Protein AF-X6N1N5-F1 (afdb_monomer_lite)

InterPro domains:
  IPR001245 Serine-threonine/tyrosine-protein kinase, catalytic domain [PF07714] (75-178)
  IPR011009 Protein kinase-like domain superfamily [SSF56112] (73-182)
  IPR053215 TKL Ser/Thr protein kinase [PTHR45756] (74-182)

Organism: Reticulomyxa filosa (NCBI:txid46433)

Sequence (188 aa):
QQQQQQQQQQQQQQQQSQQRQLQQPQQSQQHTINPKVELMALAPTPGGSGASAMSGLSTPHHNNPVTHNAFEFHIAPTKLAQACYNQSIDVYSFGVIMWEVGNMQEAYQDMTVEEIAQLILSGSRLRSASQETRNENANHGFYQVSDHMFTQYNAIMNDCWTQTPSQRPNFVTIAERLQKLLEQIHNA

Structure (mmCIF, N/CA/C/O backbone):
data_AF-X6N1N5-F1
#
_entry.id   AF-X6N1N5-F1
#
loop_
_atom_site.group_PDB
_atom_site.id
_atom_site.type_symbol
_atom_site.label_atom_id
_atom_site.label_alt_id
_atom_site.label_comp_id
_atom_site.label_asym_id
_atom_site.label_entity_id
_atom_site.label_seq_id
_atom_site.pdbx_PDB_ins_code
_atom_site.Cartn_x
_atom_site.Cartn_y
_atom_site.Cartn_z
_atom_site.occupancy
_atom_site.B_iso_or_equiv
_atom_site.auth_seq_id
_atom_site.auth_comp_id
_atom_site.auth_asym_id
_atom_site.auth_atom_id
_atom_site.pdbx_PDB_model_num
ATOM 1 N N . GLN A 1 1 ? 4.941 -70.839 -3.434 1.00 68.19 1 GLN A N 1
ATOM 2 C CA . GLN A 1 1 ? 5.697 -69.752 -2.768 1.00 68.19 1 GLN A CA 1
ATOM 3 C C . GLN A 1 1 ? 5.462 -68.398 -3.435 1.00 68.19 1 GLN A C 1
ATOM 5 O O . GLN A 1 1 ? 4.951 -67.508 -2.773 1.00 68.19 1 GLN A O 1
ATOM 10 N N . GLN A 1 2 ? 5.721 -68.252 -4.739 1.00 71.81 2 GLN A N 1
ATOM 11 C CA . GLN A 1 2 ? 5.563 -66.976 -5.461 1.00 71.81 2 GLN A CA 1
ATOM 12 C C . GLN A 1 2 ? 4.129 -66.405 -5.414 1.00 71.81 2 GLN A C 1
ATOM 14 O O . GLN A 1 2 ? 3.935 -65.226 -5.145 1.00 71.81 2 GLN A O 1
ATOM 19 N N . GLN A 1 3 ? 3.115 -67.265 -5.556 1.00 71.19 3 GLN A N 1
ATOM 20 C CA . GLN A 1 3 ? 1.697 -66.877 -5.492 1.00 71.19 3 GLN A CA 1
ATOM 21 C C . GLN A 1 3 ? 1.267 -66.378 -4.097 1.00 71.19 3 GLN A C 1
ATOM 23 O O . GLN A 1 3 ? 0.451 -65.470 -3.971 1.00 71.19 3 GLN A O 1
ATOM 28 N N . GLN A 1 4 ? 1.871 -66.933 -3.043 1.00 73.94 4 GLN A N 1
ATOM 29 C CA . GLN A 1 4 ? 1.608 -66.557 -1.651 1.00 73.94 4 GLN A CA 1
ATOM 30 C C . GLN A 1 4 ? 2.238 -65.195 -1.319 1.00 73.94 4 GLN A C 1
ATOM 32 O O . GLN A 1 4 ? 1.647 -64.380 -0.616 1.00 73.94 4 GLN A O 1
ATOM 37 N N . GLN A 1 5 ? 3.409 -64.922 -1.900 1.00 75.44 5 GLN A N 1
ATOM 38 C CA . GLN A 1 5 ? 4.096 -63.637 -1.792 1.00 75.44 5 GLN A CA 1
ATOM 39 C C . GLN A 1 5 ? 3.337 -62.527 -2.539 1.00 75.44 5 GLN A C 1
ATOM 41 O O . GLN A 1 5 ? 3.217 -61.408 -2.042 1.00 75.44 5 GLN A O 1
ATOM 46 N N . GLN A 1 6 ? 2.744 -62.859 -3.691 1.00 76.94 6 GLN A N 1
ATOM 47 C CA . GLN A 1 6 ? 1.888 -61.949 -4.454 1.00 76.94 6 GLN A CA 1
ATOM 48 C C . GLN A 1 6 ? 0.590 -61.609 -3.704 1.00 76.94 6 GLN A C 1
ATOM 50 O O . GLN A 1 6 ? 0.187 -60.447 -3.668 1.00 76.94 6 GLN A O 1
ATOM 55 N N . GLN A 1 7 ? -0.024 -62.596 -3.038 1.00 78.06 7 GLN A N 1
ATOM 56 C CA . GLN A 1 7 ? -1.185 -62.363 -2.173 1.00 78.06 7 GLN A CA 1
ATOM 57 C C . GLN A 1 7 ? -0.854 -61.469 -0.975 1.00 78.06 7 GLN A C 1
ATOM 59 O O . GLN A 1 7 ? -1.635 -60.573 -0.656 1.00 78.06 7 GLN A O 1
ATOM 64 N N . GLN A 1 8 ? 0.308 -61.658 -0.343 1.00 79.06 8 GLN A N 1
ATOM 65 C CA . GLN A 1 8 ? 0.742 -60.780 0.747 1.00 79.06 8 GLN A CA 1
ATOM 66 C C . GLN A 1 8 ? 0.960 -59.341 0.275 1.00 79.06 8 GLN A C 1
ATOM 68 O O . GLN A 1 8 ? 0.497 -58.418 0.942 1.00 79.06 8 GLN A O 1
ATOM 73 N N . GLN A 1 9 ? 1.589 -59.130 -0.886 1.00 78.75 9 GLN A N 1
ATOM 74 C CA . GLN A 1 9 ? 1.753 -57.783 -1.443 1.00 78.75 9 GLN A CA 1
ATOM 75 C C . GLN A 1 9 ? 0.414 -57.114 -1.766 1.00 78.75 9 GLN A C 1
ATOM 77 O O . GLN A 1 9 ? 0.241 -55.933 -1.463 1.00 78.75 9 GLN A O 1
ATOM 82 N N . GLN A 1 10 ? -0.551 -57.853 -2.323 1.00 76.88 10 GLN A N 1
ATOM 83 C CA . GLN A 1 10 ? -1.889 -57.311 -2.579 1.00 76.88 10 GLN A CA 1
ATOM 84 C C . GLN A 1 10 ? -2.622 -56.934 -1.290 1.00 76.88 10 GLN A C 1
ATOM 86 O O . GLN A 1 10 ? -3.217 -55.858 -1.230 1.00 76.88 10 GLN A O 1
ATOM 91 N N . GLN A 1 11 ? -2.542 -57.760 -0.242 1.00 78.50 11 GLN A N 1
ATOM 92 C CA . GLN A 1 11 ? -3.131 -57.415 1.056 1.00 78.50 11 GLN A CA 1
ATOM 93 C C . GLN A 1 11 ? -2.478 -56.177 1.672 1.00 78.50 11 GLN A C 1
ATOM 95 O O . GLN A 1 11 ? -3.177 -55.324 2.219 1.00 78.50 11 GLN A O 1
ATOM 100 N N . GLN A 1 12 ? -1.158 -56.038 1.549 1.00 77.69 12 GLN A N 1
ATOM 101 C CA . GLN A 1 12 ? -0.436 -54.889 2.093 1.00 77.69 12 GLN A CA 1
ATOM 102 C C . GLN A 1 12 ? -0.786 -53.590 1.353 1.00 77.69 12 GLN A C 1
ATOM 104 O O . GLN A 1 12 ? -1.005 -52.557 1.988 1.00 77.69 12 GLN A O 1
ATOM 109 N N . GLN A 1 13 ? -0.923 -53.646 0.023 1.00 75.88 13 GLN A N 1
ATOM 110 C CA . GLN A 1 13 ? -1.384 -52.507 -0.777 1.00 75.88 13 GLN A CA 1
ATOM 111 C C . GLN A 1 13 ? -2.836 -52.135 -0.460 1.00 75.88 13 GLN A C 1
ATOM 113 O O . GLN A 1 13 ? -3.140 -50.948 -0.322 1.00 75.88 13 GLN A O 1
ATOM 118 N N . GLN A 1 14 ? -3.720 -53.122 -0.271 1.00 75.75 14 GLN A N 1
ATOM 119 C CA . GLN A 1 14 ? -5.101 -52.863 0.140 1.00 75.75 14 GLN A CA 1
ATOM 120 C C . GLN A 1 14 ? -5.168 -52.195 1.518 1.00 75.75 14 GLN A C 1
ATOM 122 O O . GLN A 1 14 ? -5.865 -51.191 1.667 1.00 75.75 14 GLN A O 1
ATOM 127 N N . GLN A 1 15 ? -4.387 -52.660 2.497 1.00 75.19 15 GLN A N 1
ATOM 128 C CA . GLN A 1 15 ? -4.339 -52.034 3.823 1.00 75.19 15 GLN A CA 1
ATOM 129 C C . GLN A 1 15 ? -3.785 -50.602 3.780 1.00 75.19 15 GLN A C 1
ATOM 131 O O . GLN A 1 15 ? -4.366 -49.714 4.402 1.00 75.19 15 GLN A O 1
ATOM 136 N N . GLN A 1 16 ? -2.731 -50.334 2.998 1.00 73.44 16 GLN A N 1
ATOM 137 C CA . GLN A 1 16 ? -2.217 -48.967 2.822 1.00 73.44 16 GLN A CA 1
ATOM 138 C C . GLN A 1 16 ? -3.222 -48.047 2.117 1.00 73.44 16 GLN A C 1
ATOM 140 O O . GLN A 1 16 ? -3.340 -46.873 2.471 1.00 73.44 16 GLN A O 1
ATOM 145 N N . SER A 1 17 ? -3.971 -48.560 1.136 1.00 66.56 17 SER A N 1
ATOM 146 C CA . SER A 1 17 ? -5.017 -47.779 0.468 1.00 66.56 17 SER A CA 1
ATOM 147 C C . SER A 1 17 ? -6.190 -47.449 1.400 1.00 66.56 17 SER A C 1
ATOM 149 O O . SER A 1 17 ? -6.654 -46.310 1.388 1.00 66.56 17 SER A O 1
ATOM 151 N N . GLN A 1 18 ? -6.593 -48.378 2.277 1.00 69.44 18 GLN A N 1
ATOM 152 C CA . GLN A 1 18 ? -7.612 -48.120 3.301 1.00 69.44 18 GLN A CA 1
ATOM 153 C C . GLN A 1 18 ? -7.124 -47.125 4.361 1.00 69.44 18 GLN A C 1
ATOM 155 O O . GLN A 1 18 ? -7.865 -46.215 4.724 1.00 69.44 18 GLN A O 1
ATOM 160 N N . GLN A 1 19 ? -5.865 -47.217 4.808 1.00 64.12 19 GLN A N 1
ATOM 161 C CA . GLN A 1 19 ? -5.300 -46.242 5.752 1.00 64.12 19 GLN A CA 1
ATOM 162 C C . GLN A 1 19 ? -5.196 -44.831 5.157 1.00 64.12 19 GLN A C 1
ATOM 164 O O . GLN A 1 19 ? -5.472 -43.862 5.860 1.00 64.12 19 GLN A O 1
ATOM 169 N N . ARG A 1 20 ? -4.879 -44.696 3.859 1.00 57.69 20 ARG A N 1
ATOM 170 C CA . ARG A 1 20 ? -4.911 -43.389 3.178 1.00 57.69 20 ARG A CA 1
ATOM 171 C C . ARG A 1 20 ? -6.319 -42.814 3.038 1.00 57.69 20 ARG A C 1
ATOM 173 O O . ARG A 1 20 ? -6.464 -41.599 3.081 1.00 57.69 20 ARG A O 1
ATOM 180 N N . GLN A 1 21 ? -7.345 -43.651 2.886 1.00 56.09 21 GLN A N 1
ATOM 181 C CA . GLN A 1 21 ? -8.737 -43.184 2.842 1.00 56.09 21 GLN A CA 1
ATOM 182 C C . GLN A 1 21 ? -9.247 -42.740 4.220 1.00 56.09 21 GLN A C 1
ATOM 184 O O . GLN A 1 21 ? -1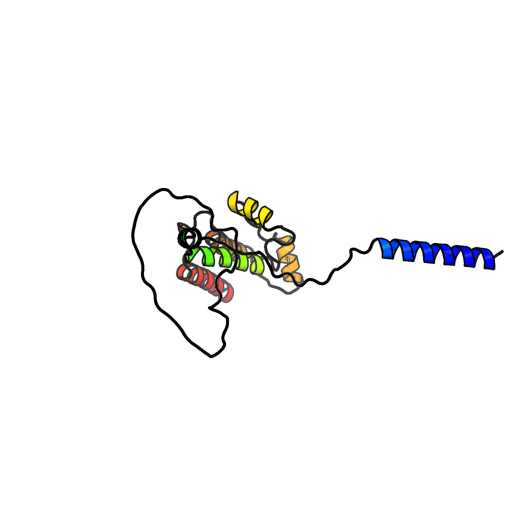0.002 -41.778 4.299 1.00 56.09 21 GLN A O 1
ATOM 189 N N . LEU A 1 22 ? -8.778 -43.367 5.304 1.00 50.16 22 LEU A N 1
ATOM 190 C CA . LEU A 1 22 ? -9.113 -42.979 6.682 1.00 50.16 22 LEU A CA 1
ATOM 191 C C . LEU A 1 22 ? -8.421 -41.683 7.153 1.00 50.16 22 LEU A C 1
ATOM 193 O O . LEU A 1 22 ? -8.789 -41.153 8.197 1.00 50.16 22 LEU A O 1
ATOM 197 N N . GLN A 1 23 ? -7.439 -41.170 6.402 1.00 46.41 23 GLN A N 1
ATOM 198 C CA . GLN A 1 23 ? -6.740 -39.904 6.676 1.00 46.41 23 GLN A CA 1
ATOM 199 C C . GLN A 1 23 ? -7.149 -38.755 5.741 1.00 46.41 23 GLN A C 1
ATOM 201 O O . GLN A 1 23 ? -6.573 -37.672 5.828 1.00 46.41 23 GLN A O 1
ATOM 206 N N . GLN A 1 24 ? -8.133 -38.945 4.856 1.00 44.53 24 GLN A N 1
ATOM 207 C CA . GLN A 1 24 ? -8.672 -37.817 4.096 1.00 44.53 24 GLN A CA 1
ATOM 208 C C . GLN A 1 24 ? -9.520 -36.936 5.025 1.00 44.53 24 GLN A C 1
ATOM 210 O O . GLN A 1 24 ? -10.456 -37.448 5.647 1.00 44.53 24 GLN A O 1
ATOM 215 N N . PRO A 1 25 ? -9.240 -35.623 5.129 1.00 38.34 25 PRO A N 1
ATOM 216 C CA . PRO A 1 25 ? -10.151 -34.703 5.793 1.00 38.34 25 PRO A CA 1
ATOM 217 C C . PRO A 1 25 ? -11.512 -34.790 5.101 1.00 38.34 25 PRO A C 1
ATOM 219 O O . PRO A 1 25 ? -11.592 -34.681 3.876 1.00 38.34 25 PRO A O 1
ATOM 222 N N . GLN A 1 26 ? -12.580 -34.999 5.872 1.00 37.31 26 GLN A N 1
ATOM 223 C CA . GLN A 1 26 ? -13.944 -34.914 5.361 1.00 37.31 26 GLN A CA 1
ATOM 224 C C . GLN A 1 26 ? -14.185 -33.496 4.826 1.00 37.31 26 GLN A C 1
ATOM 226 O O . GLN A 1 26 ? -14.481 -32.577 5.589 1.00 37.31 26 GLN A O 1
ATOM 231 N N . GLN A 1 27 ? -14.069 -33.311 3.509 1.00 36.94 27 GLN A N 1
ATOM 232 C CA . GLN A 1 27 ? -14.629 -32.149 2.828 1.00 36.94 27 GLN A CA 1
ATOM 233 C C . GLN A 1 27 ? -16.152 -32.261 2.895 1.00 36.94 27 GLN A C 1
ATOM 235 O O . GLN A 1 27 ? -16.805 -32.878 2.055 1.00 36.94 27 GLN A O 1
ATOM 240 N N . SER A 1 28 ? -16.705 -31.679 3.953 1.00 31.31 28 SER A N 1
ATOM 241 C CA . SER A 1 28 ? -18.127 -31.398 4.070 1.00 31.31 28 SER A CA 1
ATOM 242 C C . SER A 1 28 ? -18.413 -30.170 3.214 1.00 31.31 28 SER A C 1
ATOM 244 O O . SER A 1 28 ? -17.867 -29.097 3.457 1.00 31.31 28 SER A O 1
ATOM 246 N N . GLN A 1 29 ? -19.248 -30.333 2.193 1.00 39.88 29 GLN A N 1
ATOM 247 C CA . GLN A 1 29 ? -19.797 -29.220 1.429 1.00 39.88 29 GLN A CA 1
ATOM 248 C C . GLN A 1 29 ? -20.649 -28.340 2.354 1.00 39.88 29 GLN A C 1
ATOM 250 O O . GLN A 1 29 ? -21.762 -28.712 2.714 1.00 39.88 29 GLN A O 1
ATOM 255 N N . GLN A 1 30 ? -20.136 -27.165 2.709 1.00 29.55 30 GLN A N 1
ATOM 256 C CA . GLN A 1 30 ? -20.921 -26.005 3.125 1.00 29.55 30 GLN A CA 1
ATOM 257 C C . GLN A 1 30 ? -20.277 -24.777 2.482 1.00 29.55 30 GLN A C 1
ATOM 259 O O . GLN A 1 30 ? -19.152 -24.401 2.804 1.00 29.55 30 GLN A O 1
ATOM 264 N N . HIS A 1 31 ? -20.972 -24.189 1.508 1.00 35.00 31 HIS A N 1
ATOM 265 C CA . HIS A 1 31 ? -20.603 -22.902 0.931 1.00 35.00 31 HIS A CA 1
ATOM 266 C C . HIS A 1 31 ? -20.818 -21.811 1.989 1.00 35.00 31 HIS A C 1
ATOM 268 O O . HIS A 1 31 ? -21.915 -21.276 2.126 1.00 35.00 31 HIS A O 1
ATOM 274 N N . THR A 1 32 ? -19.770 -21.517 2.755 1.00 25.20 32 THR A N 1
ATOM 275 C CA . THR A 1 32 ? -19.759 -20.491 3.804 1.00 25.20 32 THR A CA 1
ATOM 276 C C . THR A 1 32 ? -19.100 -19.231 3.252 1.00 25.20 32 THR A C 1
ATOM 278 O O . THR A 1 32 ? -17.918 -19.234 2.912 1.00 25.20 32 THR A O 1
ATOM 281 N N . ILE A 1 33 ? -19.888 -18.167 3.096 1.00 32.53 33 ILE A N 1
ATOM 282 C CA . ILE A 1 33 ? -19.454 -16.894 2.513 1.00 32.53 33 ILE A CA 1
ATOM 283 C C . ILE A 1 33 ? -18.732 -16.035 3.570 1.00 32.53 33 ILE A C 1
ATOM 285 O O . ILE A 1 33 ? -19.185 -15.889 4.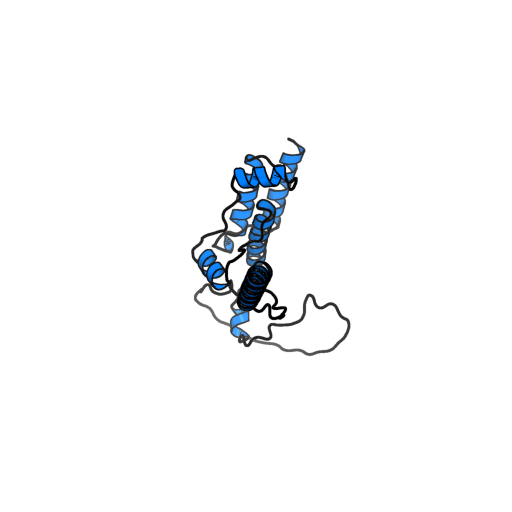700 1.00 32.53 33 ILE A O 1
ATOM 289 N N . ASN A 1 34 ? -17.597 -15.502 3.118 1.00 31.44 34 ASN A N 1
ATOM 290 C CA . ASN A 1 34 ? -16.563 -14.640 3.704 1.00 31.44 34 ASN A CA 1
ATOM 291 C C . ASN A 1 34 ? -16.946 -13.671 4.866 1.00 31.44 34 ASN A C 1
ATOM 293 O O . ASN A 1 34 ? -17.715 -12.736 4.646 1.00 31.44 34 ASN A O 1
ATOM 297 N N . PRO A 1 35 ? -16.304 -13.764 6.051 1.00 29.34 35 PRO A N 1
ATOM 298 C CA . PRO A 1 35 ? -16.485 -12.848 7.194 1.00 29.34 35 PRO A CA 1
ATOM 299 C C . PRO A 1 35 ? -15.610 -11.561 7.166 1.00 29.34 35 PRO A C 1
ATOM 301 O O . PRO A 1 35 ? -15.345 -10.951 8.200 1.00 29.34 35 PRO A O 1
ATOM 304 N N . LYS A 1 36 ? -15.145 -11.109 5.990 1.00 33.69 36 LYS A N 1
ATOM 305 C CA . LYS A 1 36 ? -14.033 -10.138 5.817 1.00 33.69 36 LYS A CA 1
ATOM 306 C C . LYS A 1 36 ? -14.323 -8.656 6.183 1.00 33.69 36 LYS A C 1
ATOM 308 O O . LYS A 1 36 ? -13.499 -7.811 5.854 1.00 33.69 36 LYS A O 1
ATOM 313 N N . VAL A 1 37 ? -15.444 -8.287 6.831 1.00 35.91 37 VAL A N 1
ATOM 314 C CA . VAL A 1 37 ? -15.854 -6.854 6.941 1.00 35.91 37 VAL A CA 1
ATOM 315 C C . VAL A 1 37 ? -16.247 -6.353 8.348 1.00 35.91 37 VAL A C 1
ATOM 317 O O . VAL A 1 37 ? -16.334 -5.147 8.560 1.00 35.91 37 VAL A O 1
ATOM 320 N N . GLU A 1 38 ? -16.425 -7.202 9.364 1.00 32.00 38 GLU A N 1
ATOM 321 C CA . GLU A 1 38 ? -17.056 -6.759 10.632 1.00 32.00 38 GLU A CA 1
ATOM 322 C C . GLU A 1 38 ? -16.113 -6.061 11.647 1.00 32.00 38 GLU A C 1
ATOM 324 O O . GLU A 1 38 ? -16.530 -5.586 12.700 1.00 32.00 38 GLU A O 1
ATOM 329 N N . LEU A 1 39 ? -14.822 -5.941 11.345 1.00 36.22 39 LEU A N 1
ATOM 330 C CA . LEU A 1 39 ? -13.801 -5.754 12.383 1.00 36.22 39 LEU A CA 1
ATOM 331 C C . LEU A 1 39 ? -13.340 -4.306 12.631 1.00 36.22 39 LEU A C 1
ATOM 333 O O . LEU A 1 39 ? -12.613 -4.039 13.584 1.00 36.22 39 LEU A O 1
ATOM 337 N N . MET A 1 40 ? -13.749 -3.351 11.792 1.00 37.19 40 MET A N 1
ATOM 338 C CA . MET A 1 40 ? -13.217 -1.976 11.818 1.00 37.19 40 MET A CA 1
ATOM 339 C C . MET A 1 40 ? -14.036 -0.978 12.657 1.00 37.19 40 MET A C 1
ATOM 341 O O . MET A 1 40 ? -13.673 0.194 12.733 1.00 37.19 40 MET A O 1
ATOM 345 N N . ALA A 1 41 ? -15.118 -1.414 13.310 1.00 33.88 41 ALA A N 1
ATOM 346 C CA . ALA A 1 41 ? -16.055 -0.525 14.007 1.00 33.88 41 ALA A CA 1
ATOM 347 C C . ALA A 1 41 ? -15.709 -0.203 15.479 1.00 33.88 41 ALA A C 1
ATOM 349 O O . ALA A 1 41 ? -16.505 0.445 16.156 1.00 33.88 41 ALA A O 1
ATOM 350 N N . LEU A 1 42 ? -14.553 -0.622 16.007 1.00 30.22 42 LEU A N 1
ATOM 351 C CA . LEU A 1 42 ? -14.208 -0.417 17.421 1.00 30.22 42 LEU A CA 1
ATOM 352 C C . LEU A 1 42 ? -12.928 0.409 17.599 1.00 30.22 42 LEU A C 1
ATOM 354 O O . LEU A 1 42 ? -11.844 -0.123 17.822 1.00 30.22 42 LEU A O 1
ATOM 358 N N . ALA A 1 43 ? -13.083 1.733 17.582 1.00 30.81 43 ALA A N 1
ATOM 359 C CA . ALA A 1 43 ? -12.181 2.655 18.270 1.00 30.81 43 ALA A CA 1
ATOM 360 C C . ALA A 1 43 ? -13.027 3.618 19.128 1.00 30.81 43 ALA A C 1
ATOM 362 O O . ALA A 1 43 ? -14.031 4.132 18.633 1.00 30.81 43 ALA A O 1
ATOM 363 N N . PRO A 1 44 ? -12.681 3.862 20.405 1.00 29.38 44 PRO A N 1
ATOM 364 C CA . PRO A 1 44 ? -13.488 4.705 21.275 1.00 29.38 44 PRO A CA 1
ATOM 365 C C . PRO A 1 44 ? -13.177 6.186 21.028 1.00 29.38 44 PRO A C 1
ATOM 367 O O . PRO A 1 44 ? -12.013 6.574 20.938 1.00 29.38 44 PRO A O 1
ATOM 370 N N . THR A 1 45 ? -14.203 7.037 21.023 1.00 32.97 45 THR A N 1
ATOM 371 C CA . THR A 1 45 ? -14.046 8.469 21.320 1.00 32.97 45 THR A CA 1
ATOM 372 C C . THR A 1 45 ? -15.050 8.902 22.395 1.00 32.97 45 THR A C 1
ATOM 374 O O . THR A 1 45 ? -16.151 8.349 22.471 1.00 32.97 45 THR A O 1
ATOM 377 N N . PRO A 1 46 ? -14.684 9.850 23.280 1.00 34.41 46 PRO A N 1
ATOM 378 C CA . PRO A 1 46 ? -15.552 10.296 24.360 1.00 34.41 46 PRO A CA 1
ATOM 379 C C . PRO A 1 46 ? -16.450 11.469 23.928 1.00 34.41 46 PRO A C 1
ATOM 381 O O . PRO A 1 46 ? -15.967 12.459 23.388 1.00 34.41 46 PRO A O 1
ATOM 384 N N . GLY A 1 47 ? -17.731 11.390 24.302 1.00 27.45 47 GLY A N 1
ATOM 385 C CA . GLY A 1 47 ? -18.569 12.551 24.631 1.00 27.45 47 GLY A CA 1
ATOM 386 C C . GLY A 1 47 ? -19.491 13.114 23.539 1.00 27.45 47 GLY A C 1
ATOM 387 O O . GLY A 1 47 ? -19.037 13.525 22.480 1.00 27.45 47 GLY A O 1
ATOM 388 N N . GLY A 1 48 ? -20.782 13.261 23.885 1.00 26.47 48 GLY A N 1
ATOM 389 C CA . GLY A 1 48 ? -21.612 14.378 23.399 1.00 26.47 48 GLY A CA 1
ATOM 390 C C . GLY A 1 48 ? -22.937 14.056 22.689 1.00 26.47 48 GLY A C 1
ATOM 391 O O . GLY A 1 48 ? -23.002 14.091 21.473 1.00 26.47 48 GLY A O 1
ATOM 392 N N . SER A 1 49 ? -23.991 13.825 23.481 1.00 29.05 49 SER A N 1
ATOM 393 C CA . SER A 1 49 ? -25.387 14.308 23.356 1.00 29.05 49 SER A CA 1
ATOM 394 C C . SER A 1 49 ? -26.084 14.534 21.987 1.00 29.05 49 SER A C 1
ATOM 396 O O . SER A 1 49 ? -25.768 15.484 21.283 1.00 29.05 49 SER A O 1
ATOM 398 N N . GLY A 1 50 ? -27.237 13.860 21.791 1.00 26.75 50 GLY A N 1
ATOM 399 C CA . GLY A 1 50 ? -28.515 14.540 21.470 1.00 26.75 50 GLY A CA 1
ATOM 400 C C . GLY A 1 50 ? -29.256 14.254 20.139 1.00 26.75 50 GLY A C 1
ATOM 401 O O . GLY A 1 50 ? -28.784 14.637 19.080 1.00 26.75 50 GLY A O 1
ATOM 402 N N . ALA A 1 51 ? -30.508 13.769 20.277 1.00 28.62 51 ALA A N 1
ATOM 403 C CA . ALA A 1 51 ? -31.732 14.075 19.489 1.00 28.62 51 ALA A CA 1
ATOM 404 C C . ALA A 1 51 ? -32.221 13.183 18.299 1.00 28.62 51 ALA A C 1
ATOM 406 O O . ALA A 1 51 ? -31.761 13.280 17.171 1.00 28.62 51 ALA A O 1
ATOM 407 N N . SER A 1 52 ? -33.267 12.390 18.606 1.00 27.17 52 SER A N 1
ATOM 408 C CA . SER A 1 52 ? -34.631 12.263 18.016 1.00 27.17 52 SER A CA 1
ATOM 409 C C . SER A 1 52 ? -34.948 12.101 16.502 1.00 27.17 52 SER A C 1
ATOM 411 O O . SER A 1 52 ? -34.920 13.061 15.746 1.00 27.17 52 SER A O 1
ATOM 413 N N . ALA A 1 53 ? -35.476 10.900 16.179 1.00 29.05 53 ALA A N 1
ATOM 414 C CA . ALA A 1 53 ? -36.749 10.517 15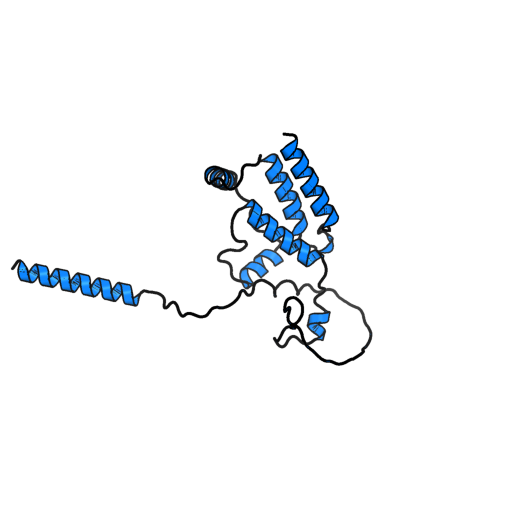.505 1.00 29.05 53 ALA A CA 1
ATOM 415 C C . ALA A 1 53 ? -37.202 11.080 14.126 1.00 29.05 53 ALA A C 1
ATOM 417 O O . ALA A 1 53 ? -37.435 12.274 13.996 1.00 29.05 53 ALA A O 1
ATOM 418 N N . MET A 1 54 ? -37.565 10.183 13.179 1.00 27.97 54 MET A N 1
ATOM 419 C CA . MET A 1 54 ? -38.950 9.978 12.667 1.00 27.97 54 MET A CA 1
ATOM 420 C C . MET A 1 54 ? -39.079 8.851 11.607 1.00 27.97 54 MET A C 1
ATOM 422 O O . MET A 1 54 ? -38.113 8.452 10.969 1.00 27.97 54 MET A O 1
ATOM 426 N N . SER A 1 55 ? -40.306 8.333 11.487 1.00 29.31 55 SER A N 1
ATOM 427 C CA . SER A 1 55 ? -40.766 7.070 10.876 1.00 29.31 55 SER A CA 1
ATOM 428 C C . SER A 1 55 ? -41.363 7.227 9.458 1.00 29.31 55 SER A C 1
ATOM 430 O O . SER A 1 55 ? -41.862 8.303 9.142 1.00 29.31 55 SER A O 1
ATOM 432 N N . GLY A 1 56 ? -41.469 6.143 8.660 1.00 26.78 56 GLY A N 1
ATOM 433 C CA . GLY A 1 56 ? -42.396 6.084 7.504 1.00 26.78 56 GLY A CA 1
ATOM 434 C C . GLY A 1 56 ? -42.248 4.894 6.523 1.00 26.78 56 GLY A C 1
ATOM 435 O O . GLY A 1 56 ? -41.210 4.742 5.897 1.00 26.78 56 GLY A O 1
ATOM 436 N N . LEU A 1 57 ? -43.325 4.098 6.412 1.00 26.08 57 LEU A N 1
ATOM 437 C CA . LEU A 1 57 ? -43.705 2.967 5.519 1.00 26.08 57 LEU A CA 1
ATOM 438 C C . LEU A 1 57 ? -43.553 3.227 3.988 1.00 26.08 57 LEU A C 1
ATOM 440 O O . LEU A 1 57 ? -43.459 4.386 3.614 1.00 26.08 57 LEU A O 1
ATOM 444 N N . SER A 1 58 ? -43.698 2.337 2.981 1.00 28.78 58 SER A N 1
ATOM 445 C CA . SER A 1 58 ? -43.718 0.874 2.701 1.00 28.78 58 SER A CA 1
ATOM 446 C C . SER A 1 58 ? -44.132 0.674 1.204 1.00 28.78 58 SER A C 1
ATOM 448 O O . SER A 1 58 ? -44.983 1.414 0.715 1.00 28.78 58 SER A O 1
ATOM 450 N N . THR A 1 59 ? -43.672 -0.420 0.556 1.00 31.05 59 THR A N 1
ATOM 451 C CA . THR A 1 59 ? -44.233 -1.162 -0.632 1.00 31.05 59 THR A CA 1
ATOM 452 C C . THR A 1 59 ? -43.777 -0.789 -2.084 1.00 31.05 59 THR A C 1
ATOM 454 O O . THR A 1 59 ? -43.191 0.271 -2.266 1.00 31.05 59 THR A O 1
ATOM 457 N N . PRO A 1 60 ? -43.952 -1.659 -3.124 1.00 40.84 60 PRO A N 1
ATOM 458 C CA . PRO A 1 60 ? -43.013 -2.743 -3.491 1.00 40.84 60 PRO A CA 1
ATOM 459 C C . PRO A 1 60 ? -42.691 -2.879 -5.019 1.00 40.84 60 PRO A C 1
ATOM 461 O O . PRO A 1 60 ? -43.346 -2.285 -5.866 1.00 40.84 60 PRO A O 1
ATOM 464 N N . HIS A 1 61 ? -41.748 -3.781 -5.349 1.00 29.25 61 HIS A N 1
ATOM 465 C CA . HIS A 1 61 ? -41.436 -4.394 -6.668 1.00 29.25 61 HIS A CA 1
ATOM 466 C C . HIS A 1 61 ? -40.666 -3.597 -7.753 1.00 29.25 61 HIS A C 1
ATOM 468 O O . HIS A 1 61 ? -41.265 -2.913 -8.572 1.00 29.25 61 HIS A O 1
ATOM 474 N N . HIS A 1 62 ? -39.351 -3.851 -7.884 1.00 35.16 62 HIS A N 1
ATOM 475 C CA . HIS A 1 62 ? -38.715 -4.662 -8.954 1.00 35.16 62 HIS A CA 1
ATOM 476 C C . HIS A 1 62 ? -37.205 -4.833 -8.640 1.00 35.16 62 HIS A C 1
ATOM 478 O O . HIS A 1 62 ? -36.556 -3.899 -8.180 1.00 35.16 62 HIS A O 1
ATOM 484 N N . ASN A 1 63 ? -36.668 -6.045 -8.813 1.00 35.78 63 ASN A N 1
ATOM 485 C CA . ASN A 1 63 ? -35.385 -6.522 -8.270 1.00 35.78 63 ASN A CA 1
ATOM 486 C C . ASN A 1 63 ? -34.122 -5.814 -8.802 1.00 35.78 63 ASN A C 1
ATOM 488 O O . ASN A 1 63 ? -33.823 -5.899 -9.990 1.00 35.78 63 ASN A O 1
ATOM 492 N N . ASN A 1 64 ? -33.307 -5.290 -7.880 1.00 32.62 64 ASN A N 1
ATOM 493 C CA . ASN A 1 64 ? -31.843 -5.223 -7.982 1.00 32.62 64 ASN A CA 1
ATOM 494 C C . ASN A 1 64 ? -31.247 -5.219 -6.549 1.00 32.62 64 ASN A C 1
ATOM 496 O O . ASN A 1 64 ? -31.338 -4.194 -5.873 1.00 32.62 64 ASN A O 1
ATOM 500 N N . PRO A 1 65 ? -30.711 -6.334 -6.009 1.00 36.53 65 PRO A N 1
ATOM 501 C CA . PRO A 1 65 ? -30.451 -6.462 -4.572 1.00 36.53 65 PRO A CA 1
ATOM 502 C C . PRO A 1 65 ? -29.051 -5.962 -4.170 1.00 36.53 65 PRO A C 1
ATOM 504 O O . PRO A 1 65 ? -28.367 -6.612 -3.390 1.00 36.53 65 PRO A O 1
ATOM 507 N N . VAL A 1 66 ? -28.595 -4.822 -4.703 1.00 39.00 66 VAL A N 1
ATOM 508 C CA . VAL A 1 66 ? -27.271 -4.254 -4.352 1.00 39.00 66 VAL A CA 1
ATOM 509 C C . VAL A 1 66 ? -27.354 -3.228 -3.213 1.00 39.00 66 VAL A C 1
ATOM 511 O O . VAL A 1 66 ? -26.335 -2.831 -2.665 1.00 39.00 66 VAL A O 1
ATOM 514 N N . THR A 1 67 ? -28.545 -2.812 -2.781 1.00 37.72 67 THR A N 1
ATOM 515 C CA . THR A 1 67 ? -28.667 -1.726 -1.785 1.00 37.72 67 THR A CA 1
ATOM 516 C C . THR A 1 67 ? -29.691 -1.960 -0.687 1.00 37.72 67 THR A C 1
ATOM 518 O O . THR A 1 67 ? -29.937 -1.072 0.126 1.00 37.72 67 THR A O 1
ATOM 521 N N . HIS A 1 68 ? -30.274 -3.149 -0.601 1.00 34.88 68 HIS A N 1
ATOM 522 C CA . HIS A 1 68 ? -31.247 -3.436 0.438 1.00 34.88 68 HIS A CA 1
ATOM 523 C C . HIS A 1 68 ? -31.105 -4.889 0.856 1.00 34.88 68 HIS A C 1
ATOM 525 O O . HIS A 1 68 ? -31.554 -5.782 0.149 1.00 34.88 68 HIS A O 1
ATOM 531 N N . ASN A 1 69 ? -30.404 -5.110 1.964 1.00 30.94 69 ASN A N 1
ATOM 532 C CA . ASN A 1 69 ? -30.908 -5.893 3.085 1.00 30.94 69 ASN A CA 1
ATOM 533 C C . ASN A 1 69 ? -29.952 -5.708 4.260 1.00 30.94 69 ASN A C 1
ATOM 535 O O . ASN A 1 69 ? -28.789 -6.102 4.236 1.00 30.94 69 ASN A O 1
ATOM 539 N N . ALA A 1 70 ? -30.482 -5.013 5.259 1.00 34.41 70 ALA A N 1
ATOM 540 C CA . ALA A 1 70 ? -29.888 -4.815 6.557 1.00 34.41 70 ALA A CA 1
ATOM 541 C C . ALA A 1 70 ? -29.452 -6.155 7.166 1.00 34.41 70 ALA A C 1
ATOM 543 O O . ALA A 1 70 ? -30.240 -7.095 7.218 1.00 34.41 70 ALA A O 1
ATOM 544 N N . PHE A 1 71 ? -28.199 -6.194 7.624 1.00 40.59 71 PHE A N 1
ATOM 545 C CA . PHE A 1 71 ? -27.778 -6.728 8.921 1.00 40.59 71 PHE A CA 1
ATOM 546 C C . PHE A 1 71 ? -28.895 -7.444 9.702 1.00 40.59 71 PHE A C 1
ATOM 548 O O . PHE A 1 71 ? -29.560 -6.843 10.543 1.00 40.59 71 PHE A O 1
ATOM 555 N N . GLU A 1 72 ? -29.075 -8.741 9.462 1.00 38.53 72 GLU A N 1
ATOM 556 C CA . GLU A 1 72 ? -29.872 -9.608 10.334 1.00 38.53 72 GLU A CA 1
ATOM 557 C C . GLU A 1 72 ? -28.939 -10.430 11.232 1.00 38.53 72 GLU A C 1
ATOM 559 O O . GLU A 1 72 ? -28.945 -11.653 11.261 1.00 38.53 72 GLU A O 1
ATOM 564 N N . PHE A 1 73 ? -28.102 -9.717 11.981 1.00 39.91 73 PHE A N 1
ATOM 565 C CA . PHE A 1 73 ? -27.554 -10.189 13.245 1.00 39.91 73 PHE A CA 1
ATOM 566 C C . PHE A 1 73 ? -27.886 -9.121 14.274 1.00 39.91 73 PHE A C 1
ATOM 568 O O . PHE A 1 73 ? -27.878 -7.937 13.951 1.00 39.91 73 PHE A O 1
ATOM 575 N N . HIS A 1 74 ? -28.240 -9.544 15.486 1.00 41.97 74 HIS A N 1
ATOM 576 C CA . HIS A 1 74 ? -28.726 -8.731 16.603 1.00 41.97 74 HIS A CA 1
ATOM 577 C C . HIS A 1 74 ? -27.737 -7.634 17.062 1.00 41.97 74 HIS A C 1
ATOM 579 O O . HIS A 1 74 ? -27.257 -7.632 18.196 1.00 41.97 74 HIS A O 1
ATOM 585 N N . ILE A 1 75 ? -27.442 -6.662 16.205 1.00 49.22 75 ILE A N 1
ATOM 586 C CA . ILE A 1 75 ? -26.728 -5.444 16.542 1.00 49.22 75 ILE A CA 1
ATOM 587 C C . ILE A 1 75 ? -27.792 -4.406 16.864 1.00 49.22 75 ILE A C 1
ATOM 589 O O . ILE A 1 75 ? -28.595 -4.015 16.020 1.00 49.22 75 ILE A O 1
ATOM 593 N N . ALA A 1 76 ? -27.821 -3.983 18.128 1.00 49.31 76 ALA A N 1
ATOM 594 C CA . ALA A 1 76 ? -28.714 -2.925 18.572 1.00 49.31 76 ALA A CA 1
ATOM 595 C C . ALA A 1 76 ? -28.552 -1.692 17.652 1.00 49.31 76 ALA A C 1
ATOM 597 O O . ALA A 1 76 ? -27.411 -1.298 17.390 1.00 49.31 76 ALA A O 1
ATOM 598 N N . PRO A 1 77 ? -29.644 -1.047 17.200 1.00 49.53 77 PRO A N 1
ATOM 599 C CA . PRO A 1 77 ? -29.591 0.096 16.277 1.00 49.53 77 PRO A CA 1
ATOM 600 C C . PRO A 1 77 ? -28.654 1.220 16.746 1.00 49.53 77 PRO A C 1
ATOM 602 O O . PRO A 1 77 ? -28.017 1.902 15.949 1.00 49.53 77 PRO A O 1
ATOM 605 N N . THR A 1 78 ? -28.519 1.369 18.063 1.00 48.78 78 THR A N 1
ATOM 606 C CA . THR A 1 78 ? -27.624 2.319 18.729 1.00 48.78 78 THR A CA 1
ATOM 607 C C . THR A 1 78 ? -26.135 2.047 18.508 1.00 48.78 78 THR A C 1
ATOM 609 O O . THR A 1 78 ? -25.360 2.996 18.521 1.00 48.78 78 THR A O 1
ATOM 612 N N . LYS A 1 79 ? -25.718 0.794 18.279 1.00 42.19 79 LYS A N 1
ATOM 613 C CA . LYS A 1 79 ? -24.316 0.434 17.999 1.00 42.19 79 LYS A CA 1
ATOM 614 C C . LYS A 1 79 ? -23.940 0.651 16.533 1.00 42.19 79 LYS A C 1
ATOM 616 O O . LYS A 1 79 ? -22.849 1.138 16.265 1.00 42.19 79 LYS A O 1
ATOM 621 N N . LEU A 1 80 ? -24.850 0.367 15.595 1.00 44.88 80 LEU A N 1
ATOM 622 C CA . LEU A 1 80 ? -24.654 0.703 14.176 1.00 44.88 80 LEU A CA 1
ATOM 623 C C . LEU A 1 80 ? -24.560 2.220 13.969 1.00 44.88 80 LEU A C 1
ATOM 625 O O . LEU A 1 80 ? -23.721 2.678 13.206 1.00 44.88 80 LEU A O 1
ATOM 629 N N . ALA A 1 81 ? -25.342 3.003 14.717 1.00 44.66 81 ALA A N 1
ATOM 630 C CA . ALA A 1 81 ? -25.252 4.463 14.703 1.00 44.66 81 ALA A CA 1
ATOM 631 C C . ALA A 1 81 ? -23.919 5.016 15.262 1.00 44.66 81 ALA A C 1
ATOM 633 O O . ALA A 1 81 ? -23.594 6.173 15.009 1.00 44.66 81 ALA A O 1
ATOM 634 N N . GLN A 1 82 ? -23.156 4.215 16.020 1.00 45.31 82 GLN A N 1
ATOM 635 C CA . GLN A 1 82 ? -21.838 4.579 16.566 1.00 45.31 82 GLN A CA 1
ATOM 636 C C . GLN A 1 82 ? -20.663 4.100 15.705 1.00 45.31 82 GLN A C 1
ATOM 638 O O . GLN A 1 82 ? -19.554 4.613 15.855 1.00 45.31 82 GLN A O 1
ATOM 643 N N . ALA A 1 83 ? -20.880 3.149 14.793 1.00 50.75 83 ALA A N 1
ATOM 644 C CA . ALA A 1 83 ? -19.908 2.835 13.760 1.00 50.75 83 ALA A CA 1
ATOM 645 C C . ALA A 1 83 ? -19.935 3.985 12.747 1.00 50.75 83 ALA A C 1
ATOM 647 O O . ALA A 1 83 ? -20.788 4.030 11.865 1.00 50.75 83 ALA A O 1
ATOM 648 N N . CYS A 1 84 ? -19.038 4.958 12.911 1.00 54.47 84 CYS A N 1
ATOM 649 C CA . CYS A 1 84 ? -18.890 6.093 12.004 1.00 54.47 84 CYS A CA 1
ATOM 650 C C . CYS A 1 84 ? -18.419 5.614 10.623 1.00 54.47 84 CYS A C 1
ATOM 652 O O . CYS A 1 84 ? -17.241 5.738 10.284 1.00 54.47 84 CYS A O 1
ATOM 654 N N . TYR A 1 85 ? -19.333 5.055 9.829 1.00 63.28 85 TYR A N 1
ATOM 655 C CA . TYR A 1 85 ? -19.075 4.714 8.443 1.00 63.28 85 TYR A CA 1
ATOM 656 C C . TYR A 1 85 ? -18.806 6.008 7.685 1.00 63.28 85 TYR A C 1
ATOM 658 O O . TYR A 1 85 ? -19.660 6.889 7.591 1.00 63.28 85 TYR A O 1
ATOM 666 N N . ASN A 1 86 ? -17.587 6.157 7.190 1.00 80.81 86 ASN A N 1
ATOM 667 C CA . ASN A 1 86 ? -17.189 7.305 6.399 1.00 80.81 86 ASN A CA 1
ATOM 668 C C . ASN A 1 86 ? -16.268 6.838 5.267 1.00 80.81 86 ASN A C 1
ATOM 670 O O . ASN A 1 86 ? -15.728 5.732 5.304 1.00 80.81 86 ASN A O 1
ATOM 674 N N . GLN A 1 87 ? -16.061 7.705 4.276 1.00 89.12 87 GLN A N 1
ATOM 675 C CA . GLN A 1 87 ? -15.297 7.383 3.064 1.00 89.12 87 GLN A CA 1
ATOM 676 C C . GLN A 1 87 ? -13.872 6.878 3.342 1.00 89.12 87 GLN A C 1
ATOM 678 O O . GLN A 1 87 ? -13.279 6.203 2.507 1.00 89.12 87 GLN A O 1
ATOM 683 N N . SER A 1 88 ? -13.299 7.173 4.513 1.00 91.00 88 SER A N 1
ATOM 684 C CA . SER A 1 88 ? -11.952 6.711 4.853 1.00 91.00 88 SER A CA 1
ATOM 685 C C . SER A 1 88 ? -11.868 5.186 5.034 1.00 91.00 88 SER A C 1
ATOM 687 O O . SER A 1 88 ? -10.776 4.626 4.921 1.00 91.00 88 SER A O 1
ATOM 689 N N . ILE A 1 89 ? -12.989 4.503 5.302 1.00 90.88 89 ILE A N 1
ATOM 690 C CA . ILE A 1 89 ? -13.068 3.032 5.349 1.00 90.88 89 ILE A CA 1
ATOM 691 C C . ILE A 1 89 ? -12.939 2.457 3.934 1.00 90.88 89 ILE A C 1
ATOM 693 O O . ILE A 1 89 ? -12.177 1.511 3.716 1.00 90.88 89 ILE A O 1
ATOM 697 N N . ASP A 1 90 ? -13.610 3.076 2.962 1.00 94.94 90 ASP A N 1
ATOM 698 C CA . ASP A 1 90 ? -13.492 2.701 1.553 1.00 94.94 90 ASP A CA 1
ATOM 699 C C . ASP A 1 90 ? -12.055 2.930 1.058 1.00 94.94 90 ASP A C 1
ATOM 701 O O . ASP A 1 90 ? -11.492 2.082 0.369 1.00 94.94 90 ASP A O 1
ATOM 705 N N . VAL A 1 91 ? -11.414 4.028 1.479 1.00 97.56 91 VAL A N 1
ATOM 706 C CA . VAL A 1 91 ? -10.002 4.310 1.160 1.00 97.56 91 VAL A CA 1
ATOM 707 C C . VAL A 1 91 ? -9.061 3.251 1.744 1.00 97.56 91 VAL A C 1
ATOM 709 O O . VAL A 1 91 ? -8.135 2.817 1.061 1.00 97.56 91 VAL A O 1
ATOM 712 N N . TYR A 1 92 ? -9.299 2.784 2.972 1.00 96.25 92 TYR A N 1
ATOM 713 C CA . TYR A 1 92 ? -8.506 1.689 3.540 1.00 96.25 92 TYR A CA 1
ATOM 714 C C . TYR A 1 92 ? -8.633 0.421 2.699 1.00 96.25 92 TYR A C 1
ATOM 716 O O . TYR A 1 92 ? -7.627 -0.187 2.334 1.00 96.25 92 TYR A O 1
ATOM 724 N N . SER A 1 93 ? -9.870 0.052 2.368 1.00 95.88 93 SER A N 1
ATOM 725 C CA . SER A 1 93 ? -10.164 -1.133 1.559 1.00 95.88 93 SER A CA 1
ATOM 726 C C . SER A 1 93 ? -9.541 -1.019 0.167 1.00 95.88 93 SER A C 1
ATOM 728 O O . SER A 1 93 ? -8.996 -1.990 -0.349 1.00 95.88 93 SER A O 1
ATOM 730 N N . PHE A 1 94 ? -9.512 0.187 -0.406 1.00 98.12 94 PHE A N 1
ATOM 731 C CA . PHE A 1 94 ? -8.789 0.461 -1.642 1.00 98.12 94 PHE A CA 1
ATOM 732 C C . PHE A 1 94 ? -7.276 0.239 -1.502 1.00 98.12 94 PHE A C 1
ATOM 734 O O . PHE A 1 94 ? -6.671 -0.353 -2.388 1.00 98.12 94 PHE A O 1
ATOM 741 N N . GLY A 1 95 ? -6.665 0.628 -0.378 1.00 98.06 95 GLY A N 1
ATOM 742 C CA . GLY A 1 95 ? -5.263 0.310 -0.080 1.00 98.06 95 GLY A CA 1
ATOM 743 C C . GLY A 1 95 ? -4.984 -1.198 -0.034 1.00 98.06 95 GLY A C 1
ATOM 744 O O . GLY A 1 95 ? -3.969 -1.649 -0.557 1.00 98.06 95 GLY A O 1
ATOM 745 N N . VAL A 1 96 ? -5.909 -1.995 0.512 1.00 97.44 96 VAL A N 1
ATOM 746 C CA . VAL A 1 96 ? -5.810 -3.467 0.487 1.00 97.44 96 VAL A CA 1
ATOM 747 C C . VAL A 1 96 ? -5.872 -3.996 -0.950 1.00 97.44 96 VAL A C 1
ATOM 749 O O . VAL A 1 96 ? -5.019 -4.788 -1.332 1.00 97.44 96 VAL A O 1
ATOM 752 N N . ILE A 1 97 ? -6.802 -3.501 -1.773 1.00 97.81 97 ILE A N 1
ATOM 753 C CA . ILE A 1 97 ? -6.902 -3.879 -3.196 1.00 97.81 97 ILE A CA 1
ATOM 754 C C . ILE A 1 97 ? -5.629 -3.493 -3.960 1.00 97.81 97 ILE A C 1
ATOM 756 O O . ILE A 1 97 ? -5.129 -4.264 -4.778 1.00 97.81 97 ILE A O 1
ATOM 760 N N . MET A 1 98 ? -5.065 -2.312 -3.689 1.00 97.81 98 MET A N 1
ATOM 761 C CA . MET A 1 98 ? -3.787 -1.907 -4.274 1.00 97.81 98 MET A CA 1
ATOM 762 C C . MET A 1 98 ? -2.667 -2.888 -3.909 1.00 97.81 98 MET A C 1
ATOM 764 O O . MET A 1 98 ? -1.844 -3.234 -4.755 1.00 97.81 98 MET A O 1
ATOM 768 N N . TRP A 1 99 ? -2.646 -3.385 -2.671 1.00 97.50 99 TRP A N 1
ATOM 769 C CA . TRP A 1 99 ? -1.696 -4.422 -2.286 1.00 97.50 99 TRP A CA 1
ATOM 770 C C . TRP A 1 99 ? -1.914 -5.712 -3.084 1.00 97.50 99 TRP A C 1
ATOM 772 O O . TRP A 1 99 ? -0.944 -6.255 -3.609 1.00 97.50 99 TRP A O 1
ATOM 782 N N . GLU A 1 100 ? -3.154 -6.173 -3.250 1.00 96.75 100 GLU A N 1
ATOM 783 C CA . GLU A 1 100 ? -3.458 -7.384 -4.031 1.00 96.75 100 GLU A CA 1
ATOM 784 C C . GLU A 1 100 ? -2.971 -7.257 -5.479 1.00 96.75 100 GLU A C 1
ATOM 786 O O . GLU A 1 100 ? -2.288 -8.147 -5.985 1.00 96.75 100 GLU A O 1
ATOM 791 N N . VAL A 1 101 ? -3.228 -6.112 -6.120 1.00 95.00 101 VAL A N 1
ATOM 792 C CA . VAL A 1 101 ? -2.764 -5.816 -7.486 1.00 95.00 101 VAL A CA 1
ATOM 793 C C . VAL A 1 101 ? -1.237 -5.734 -7.557 1.00 95.00 101 VAL A C 1
ATOM 795 O O . VAL A 1 101 ? -0.623 -6.313 -8.449 1.00 95.00 101 VAL A O 1
ATOM 798 N N . GLY A 1 102 ? -0.600 -5.036 -6.614 1.00 93.50 102 GLY A N 1
ATOM 799 C CA . GLY A 1 102 ? 0.854 -4.880 -6.587 1.00 93.50 102 GLY A CA 1
ATOM 800 C C . GLY A 1 102 ? 1.602 -6.189 -6.328 1.00 93.50 102 GLY A C 1
ATOM 801 O O . GLY A 1 102 ? 2.711 -6.372 -6.829 1.00 93.50 102 GLY A O 1
ATOM 802 N N . ASN A 1 103 ? 1.015 -7.111 -5.565 1.00 93.12 103 ASN A N 1
ATOM 803 C CA . ASN A 1 103 ? 1.657 -8.370 -5.185 1.00 93.12 103 ASN A CA 1
ATOM 804 C C . ASN A 1 103 ? 1.210 -9.553 -6.052 1.00 93.12 103 ASN A C 1
ATOM 806 O O . ASN A 1 103 ? 1.926 -10.549 -6.098 1.00 93.12 103 ASN A O 1
ATOM 810 N N . MET A 1 104 ? 0.087 -9.429 -6.769 1.00 94.06 104 MET A N 1
ATOM 811 C CA . MET A 1 104 ? -0.583 -10.520 -7.493 1.00 94.06 104 MET A CA 1
ATOM 812 C C . MET A 1 104 ? -0.920 -11.696 -6.566 1.00 94.06 104 MET A C 1
ATOM 814 O O . MET A 1 104 ? -0.759 -12.862 -6.921 1.00 94.06 104 MET A O 1
ATOM 818 N N . GLN A 1 105 ? -1.358 -11.369 -5.349 1.00 91.62 105 GLN A N 1
ATOM 819 C CA . GLN A 1 105 ? -1.652 -12.305 -4.263 1.00 91.62 105 GLN A CA 1
ATOM 820 C C . GLN A 1 105 ? -2.940 -11.899 -3.547 1.00 91.62 105 GLN A C 1
ATOM 822 O O . GLN A 1 105 ? -3.301 -10.722 -3.538 1.00 91.62 105 GLN A O 1
ATOM 827 N N . GLU A 1 106 ? -3.613 -12.863 -2.917 1.00 93.50 106 GLU A N 1
ATOM 828 C CA . GLU A 1 106 ? -4.777 -12.584 -2.074 1.00 93.50 106 GLU A CA 1
ATOM 829 C C . GLU A 1 106 ? -4.346 -11.924 -0.757 1.00 93.50 106 GLU A C 1
ATOM 831 O O . GLU A 1 106 ? -3.449 -12.406 -0.056 1.00 93.50 106 GLU A O 1
ATOM 836 N N . ALA A 1 107 ? -4.991 -10.813 -0.391 1.00 94.62 107 ALA A N 1
ATOM 837 C CA . ALA A 1 107 ? -4.692 -10.140 0.864 1.00 94.62 107 ALA A CA 1
ATOM 838 C C . ALA A 1 107 ? -5.151 -10.974 2.060 1.00 94.62 107 ALA A C 1
ATOM 840 O O . ALA A 1 107 ? -6.311 -11.399 2.131 1.00 94.62 107 ALA A O 1
ATOM 841 N N . TYR A 1 108 ? -4.251 -11.095 3.041 1.00 94.56 108 TYR A N 1
ATOM 842 C CA . TYR A 1 108 ? -4.458 -11.848 4.280 1.00 94.56 108 TYR A CA 1
ATOM 843 C C . TYR A 1 108 ? -4.779 -13.328 4.047 1.00 94.56 108 TYR A C 1
ATOM 845 O O . TYR A 1 108 ? -5.533 -13.929 4.813 1.00 94.56 108 TYR A O 1
ATOM 853 N N . GLN A 1 109 ? -4.220 -13.907 2.981 1.00 93.19 109 GLN A N 1
ATOM 854 C CA . GLN A 1 109 ? -4.323 -15.337 2.732 1.00 93.19 109 GLN A CA 1
ATOM 855 C C . GLN A 1 109 ? -3.889 -16.120 3.980 1.00 93.19 109 GLN A C 1
ATOM 857 O O . GLN A 1 109 ? -2.919 -15.756 4.646 1.00 93.19 109 GLN A O 1
ATOM 862 N N . ASP A 1 110 ? -4.635 -17.178 4.294 1.00 93.88 110 ASP A N 1
ATOM 863 C CA . ASP A 1 110 ? -4.367 -18.086 5.413 1.00 93.88 110 ASP A CA 1
ATOM 864 C C . ASP A 1 110 ? -4.446 -17.448 6.817 1.00 93.88 110 ASP A C 1
ATOM 866 O O . ASP A 1 110 ? -4.038 -18.073 7.794 1.00 93.88 110 ASP A O 1
ATOM 870 N N . MET A 1 111 ? -5.006 -16.238 6.944 1.00 93.12 111 MET A N 1
ATOM 871 C CA . MET A 1 111 ? -5.276 -15.594 8.234 1.00 93.12 111 MET A CA 1
ATOM 872 C C . MET A 1 111 ? -6.762 -15.654 8.602 1.00 93.12 111 MET A C 1
ATOM 874 O O . MET A 1 111 ? -7.650 -15.436 7.775 1.00 93.12 111 MET A O 1
ATOM 878 N N . THR A 1 112 ? -7.038 -15.883 9.882 1.00 93.62 112 THR A N 1
ATOM 879 C CA . THR A 1 112 ? -8.369 -15.722 10.480 1.00 93.62 112 THR A CA 1
ATOM 880 C C . THR A 1 112 ? -8.739 -14.246 10.625 1.00 93.62 112 THR A C 1
ATOM 882 O O . THR A 1 112 ? -7.881 -13.358 10.626 1.00 93.62 112 THR A O 1
ATOM 885 N N . VAL A 1 113 ? -10.031 -13.959 10.796 1.00 89.31 113 VAL A N 1
ATOM 886 C CA . VAL A 1 113 ? -10.512 -12.586 11.015 1.00 89.31 113 VAL A CA 1
ATOM 887 C C . VAL A 1 113 ? -9.861 -11.988 12.260 1.00 89.31 113 VAL A C 1
ATOM 889 O O . VAL A 1 113 ? -9.409 -10.848 12.228 1.00 89.31 113 VAL A O 1
ATOM 892 N N . GLU A 1 114 ? -9.737 -12.759 13.335 1.00 90.62 114 GLU A N 1
ATOM 893 C CA . GLU A 1 114 ? -9.127 -12.332 14.592 1.00 90.62 114 GLU A CA 1
ATOM 894 C C . GLU A 1 114 ? -7.648 -11.958 14.424 1.00 90.62 114 GLU A C 1
ATOM 896 O O . GLU A 1 114 ? -7.202 -10.940 14.960 1.00 90.62 114 GLU A O 1
ATOM 901 N N . GLU A 1 115 ? -6.886 -12.734 13.652 1.00 93.62 115 GLU A N 1
ATOM 902 C CA . GLU A 1 115 ? -5.482 -12.431 13.346 1.00 93.62 115 GLU A CA 1
ATOM 903 C C . GLU A 1 115 ? -5.356 -11.163 12.499 1.00 93.62 115 GLU A C 1
ATOM 905 O O . GLU A 1 115 ? -4.488 -10.325 12.759 1.00 93.62 115 GLU A O 1
ATOM 910 N N . ILE A 1 116 ? -6.259 -10.977 11.531 1.00 93.00 116 ILE A N 1
ATOM 911 C CA . ILE A 1 116 ? -6.332 -9.748 10.733 1.00 93.00 116 ILE A CA 1
ATOM 912 C C . ILE A 1 116 ? -6.629 -8.549 11.645 1.00 93.00 116 ILE A C 1
ATOM 914 O O . ILE A 1 116 ? -5.956 -7.523 11.527 1.00 93.00 116 ILE A O 1
ATOM 918 N N . ALA A 1 117 ? -7.556 -8.677 12.606 1.00 87.44 117 ALA A N 1
ATOM 919 C CA . ALA A 1 117 ? -7.818 -7.648 13.624 1.00 87.44 117 ALA A CA 1
ATOM 920 C C . ALA A 1 117 ? -6.542 -7.244 14.329 1.00 87.44 117 ALA A C 1
ATOM 922 O O . ALA A 1 117 ? -6.204 -6.065 14.378 1.00 87.44 117 ALA A O 1
ATOM 923 N N . GLN A 1 118 ? -5.857 -8.227 14.906 1.00 92.00 118 GLN A N 1
ATOM 924 C CA . GLN A 1 118 ? -4.696 -7.984 15.746 1.00 92.00 118 GLN A CA 1
ATOM 925 C C . GLN A 1 118 ? -3.576 -7.329 14.939 1.00 92.00 118 GLN A C 1
ATOM 927 O O . GLN A 1 118 ? -2.987 -6.346 15.393 1.00 92.00 118 GLN A O 1
ATOM 932 N N . LEU A 1 119 ? -3.342 -7.803 13.712 1.00 92.75 119 LEU A N 1
ATOM 933 C CA . LEU A 1 119 ? -2.376 -7.210 12.798 1.00 92.75 119 LEU A CA 1
ATOM 934 C C . LEU A 1 119 ? -2.715 -5.740 12.523 1.00 92.75 119 LEU A C 1
ATOM 936 O O . LEU A 1 119 ? -1.865 -4.874 12.729 1.00 92.75 119 LEU A O 1
ATOM 940 N N . ILE A 1 120 ? -3.955 -5.435 12.136 1.00 91.75 120 ILE A N 1
ATOM 941 C CA . ILE A 1 120 ? -4.372 -4.065 11.805 1.00 91.75 120 ILE A CA 1
ATOM 942 C C . ILE A 1 120 ? -4.326 -3.159 13.040 1.00 91.75 120 ILE A C 1
ATOM 944 O O . ILE A 1 120 ? -3.768 -2.064 12.968 1.00 91.75 120 ILE A O 1
ATOM 948 N N . LEU A 1 121 ? -4.871 -3.609 14.174 1.00 88.38 121 LEU A N 1
ATOM 949 C CA . LEU A 1 121 ? -4.932 -2.854 15.431 1.00 88.38 121 LEU A CA 1
ATOM 950 C C . LEU A 1 121 ? -3.544 -2.587 16.023 1.00 88.38 121 LEU A C 1
ATOM 952 O O . LEU A 1 121 ? -3.347 -1.549 16.649 1.00 88.38 121 LEU A O 1
ATOM 956 N N . SER A 1 122 ? -2.569 -3.468 15.779 1.00 92.06 122 SER A N 1
ATOM 957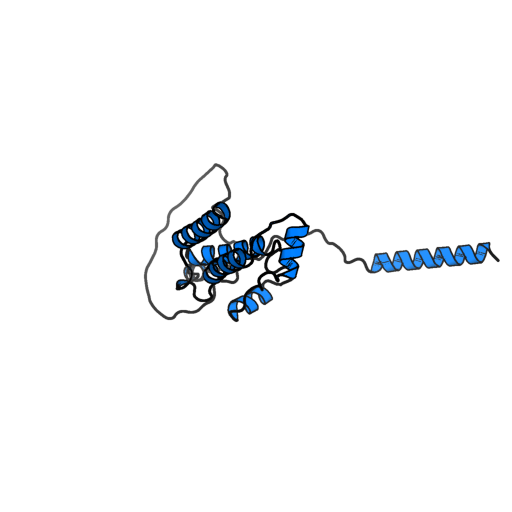 C CA . SER A 1 122 ? -1.169 -3.243 16.169 1.00 92.06 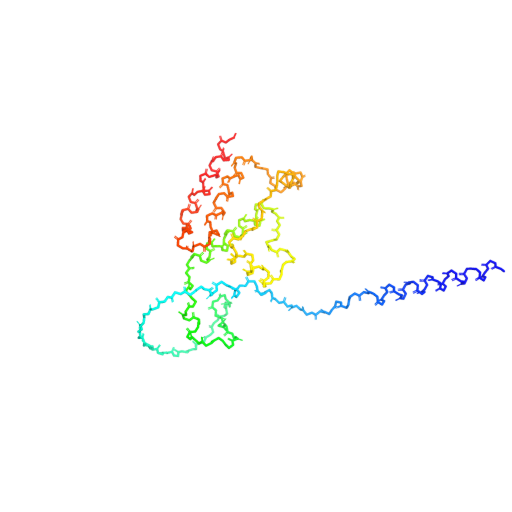122 SER A CA 1
ATOM 958 C C . SER A 1 122 ? -0.465 -2.156 15.345 1.00 92.06 122 SER A C 1
ATOM 960 O O . SER A 1 122 ? 0.663 -1.784 15.657 1.00 92.06 122 SER A O 1
ATOM 962 N N . GLY A 1 123 ? -1.101 -1.654 14.280 1.00 89.19 123 GLY A N 1
ATOM 963 C CA . GLY A 1 123 ? -0.484 -0.741 13.317 1.00 89.19 123 GLY A CA 1
ATOM 964 C C . GLY A 1 123 ? 0.357 -1.445 12.247 1.00 89.19 123 GLY A C 1
ATOM 965 O O . GLY A 1 123 ? 0.886 -0.779 11.359 1.00 89.19 123 GLY A O 1
ATOM 966 N N . SER A 1 124 ? 0.448 -2.776 12.282 1.00 93.44 124 SER A N 1
ATOM 967 C CA . SER A 1 124 ? 1.158 -3.573 11.277 1.00 93.44 124 SER A CA 1
ATOM 968 C C . SER A 1 124 ? 0.379 -3.645 9.959 1.00 93.44 124 SER A C 1
ATOM 970 O O . SER A 1 124 ? -0.841 -3.465 9.928 1.00 93.44 124 SER A O 1
ATOM 972 N N . ARG A 1 125 ? 1.073 -3.896 8.844 1.00 94.25 125 ARG A N 1
ATOM 973 C CA . ARG A 1 125 ? 0.493 -3.985 7.491 1.00 94.25 125 ARG A CA 1
ATOM 974 C C . ARG A 1 125 ? 1.082 -5.163 6.722 1.00 94.25 125 ARG A C 1
ATOM 976 O O . ARG A 1 125 ? 2.114 -5.704 7.116 1.00 94.25 125 ARG A O 1
ATOM 983 N N . LEU A 1 126 ? 0.417 -5.551 5.633 1.00 94.12 126 LEU A N 1
ATOM 984 C CA . LEU A 1 126 ? 0.940 -6.566 4.725 1.00 94.12 126 LEU A CA 1
ATOM 985 C C . LEU A 1 126 ? 2.268 -6.096 4.125 1.00 94.12 126 LEU A C 1
ATOM 987 O O . LEU A 1 126 ? 2.441 -4.927 3.776 1.00 94.12 126 LEU A O 1
ATOM 991 N N . ARG A 1 127 ? 3.220 -7.020 4.010 1.00 93.56 127 ARG A N 1
ATOM 992 C CA . ARG A 1 127 ? 4.535 -6.737 3.437 1.00 93.56 127 ARG A CA 1
ATOM 993 C C . ARG A 1 127 ? 4.404 -6.565 1.924 1.00 93.56 127 ARG A C 1
ATOM 995 O O . ARG A 1 127 ? 3.795 -7.402 1.271 1.00 93.56 127 ARG A O 1
ATOM 1002 N N . SER A 1 128 ? 4.981 -5.507 1.359 1.00 91.81 128 SER A N 1
ATOM 1003 C CA . SER A 1 128 ? 5.068 -5.349 -0.100 1.00 91.81 128 SER A CA 1
ATOM 1004 C C . SER A 1 128 ? 6.002 -6.388 -0.733 1.00 91.81 128 SER A C 1
ATOM 1006 O O . SER A 1 128 ? 6.982 -6.810 -0.110 1.00 91.81 128 SER A O 1
ATOM 1008 N N . ALA A 1 129 ? 5.730 -6.737 -1.992 1.00 89.56 129 ALA A N 1
ATOM 1009 C CA . ALA A 1 129 ? 6.486 -7.716 -2.762 1.00 89.56 129 ALA A CA 1
ATOM 1010 C C . ALA A 1 129 ? 7.983 -7.393 -2.765 1.00 89.56 129 ALA A C 1
ATOM 1012 O O . ALA A 1 129 ? 8.406 -6.258 -3.012 1.00 89.56 129 ALA A O 1
ATOM 1013 N N . SER A 1 130 ? 8.790 -8.421 -2.506 1.00 91.19 130 SER A N 1
ATOM 1014 C CA . SER A 1 130 ? 10.243 -8.329 -2.630 1.00 91.19 130 SER A CA 1
ATOM 1015 C C . SER A 1 130 ? 10.655 -8.145 -4.096 1.00 91.19 130 SER A C 1
ATOM 1017 O O . SER A 1 130 ? 9.863 -8.385 -5.008 1.00 91.19 130 SER A O 1
ATOM 1019 N N . GLN A 1 131 ? 11.908 -7.751 -4.343 1.00 88.75 131 GLN A N 1
ATOM 1020 C CA . GLN A 1 131 ? 12.442 -7.728 -5.709 1.00 88.75 131 GLN A CA 1
ATOM 1021 C C . GLN A 1 131 ? 12.309 -9.094 -6.390 1.00 88.75 131 GLN A C 1
ATOM 1023 O O . GLN A 1 131 ? 11.930 -9.160 -7.552 1.00 88.75 131 GLN A O 1
ATOM 1028 N N . GLU A 1 132 ? 12.597 -10.172 -5.663 1.00 90.44 132 GLU A N 1
ATOM 1029 C CA . GLU A 1 132 ? 12.545 -11.544 -6.174 1.00 90.44 132 GLU A CA 1
ATOM 1030 C C . GLU A 1 132 ? 11.126 -11.902 -6.616 1.00 90.44 132 GLU A C 1
ATOM 1032 O O . GLU A 1 132 ? 10.919 -12.254 -7.773 1.00 90.44 132 GLU A O 1
ATOM 1037 N N . THR A 1 133 ? 10.137 -11.668 -5.751 1.00 90.69 133 THR A N 1
ATOM 1038 C CA . THR A 1 133 ? 8.714 -11.877 -6.062 1.00 90.69 133 THR A CA 1
ATOM 1039 C C . THR A 1 133 ? 8.268 -11.052 -7.271 1.00 90.69 133 THR A C 1
ATOM 1041 O O . THR A 1 133 ? 7.536 -11.537 -8.128 1.00 90.69 133 THR A O 1
ATOM 1044 N N . ARG A 1 134 ? 8.727 -9.799 -7.392 1.00 92.88 134 ARG A N 1
ATOM 1045 C CA . ARG A 1 134 ? 8.410 -8.965 -8.561 1.00 92.88 134 ARG A CA 1
ATOM 1046 C C . ARG A 1 134 ? 9.055 -9.477 -9.843 1.00 92.88 134 ARG A C 1
ATOM 1048 O O . ARG A 1 134 ? 8.420 -9.441 -10.892 1.00 92.88 134 ARG A O 1
ATOM 1055 N N . ASN A 1 135 ? 10.290 -9.961 -9.766 1.00 90.62 135 ASN A N 1
ATOM 1056 C CA . ASN A 1 135 ? 10.969 -10.562 -10.907 1.00 90.62 135 ASN A CA 1
ATOM 1057 C C . ASN A 1 135 ? 10.255 -11.849 -11.346 1.00 90.62 135 ASN A C 1
ATOM 1059 O O . ASN A 1 135 ? 10.069 -12.060 -12.539 1.00 90.62 135 ASN A O 1
ATOM 1063 N N . GLU A 1 136 ? 9.802 -12.679 -10.404 1.00 91.44 136 GLU A N 1
ATOM 1064 C CA . GLU A 1 136 ? 8.963 -13.849 -10.691 1.00 91.44 136 GLU A CA 1
ATOM 1065 C C . GLU A 1 136 ? 7.647 -13.445 -11.360 1.00 91.44 136 GLU A C 1
ATOM 1067 O O . GLU A 1 136 ? 7.277 -14.020 -12.383 1.00 91.44 136 GLU A O 1
ATOM 1072 N N . ASN A 1 137 ? 6.980 -12.406 -10.850 1.00 88.81 137 ASN A N 1
ATOM 1073 C CA . ASN A 1 137 ? 5.756 -11.890 -11.456 1.00 88.81 137 ASN A CA 1
ATOM 1074 C C . ASN A 1 137 ? 5.981 -11.415 -12.901 1.00 88.81 137 ASN A C 1
ATOM 1076 O O . ASN A 1 137 ? 5.162 -11.695 -13.780 1.00 88.81 137 ASN A O 1
ATOM 1080 N N . ALA A 1 138 ? 7.106 -10.744 -13.162 1.00 88.75 138 ALA A N 1
ATOM 1081 C CA . ALA A 1 138 ? 7.501 -10.334 -14.505 1.00 88.75 138 ALA A CA 1
ATOM 1082 C C . ALA A 1 138 ? 7.803 -11.538 -15.411 1.00 88.75 138 ALA A C 1
ATOM 1084 O O . ALA A 1 138 ? 7.346 -11.574 -16.553 1.00 88.75 138 ALA A O 1
ATOM 1085 N N . ASN A 1 139 ? 8.504 -12.552 -14.898 1.00 91.38 139 ASN A N 1
ATOM 1086 C CA . ASN A 1 139 ? 8.818 -13.782 -15.633 1.00 91.38 139 ASN A CA 1
ATOM 1087 C C . ASN A 1 139 ? 7.561 -14.588 -15.996 1.00 91.38 139 ASN A C 1
ATOM 1089 O O . ASN A 1 139 ? 7.529 -15.238 -17.039 1.00 91.38 139 ASN A O 1
ATOM 1093 N N . HIS A 1 140 ? 6.518 -14.523 -15.166 1.00 90.75 140 HIS A N 1
ATOM 1094 C CA . HIS A 1 140 ? 5.209 -15.122 -15.441 1.00 90.75 140 HIS A CA 1
ATOM 1095 C C . HIS A 1 140 ? 4.303 -14.251 -16.327 1.00 90.75 140 HIS A C 1
ATOM 1097 O O . HIS A 1 140 ? 3.181 -14.649 -16.632 1.00 90.75 140 HIS A O 1
ATOM 1103 N N . GLY A 1 141 ? 4.777 -13.082 -16.769 1.00 89.81 141 GLY A N 1
ATOM 1104 C CA . GLY A 1 141 ? 4.041 -12.203 -17.674 1.00 89.81 141 GLY A CA 1
ATOM 1105 C C . GLY A 1 141 ? 2.898 -11.429 -17.015 1.00 89.81 141 GLY A C 1
ATOM 1106 O O . GLY A 1 141 ? 2.013 -10.964 -17.727 1.00 89.81 141 GLY A O 1
ATOM 1107 N N . PHE A 1 142 ? 2.895 -11.276 -15.684 1.00 90.56 142 PHE A N 1
ATOM 1108 C CA . PHE A 1 142 ? 1.859 -10.496 -15.000 1.00 90.56 142 PHE A CA 1
ATOM 1109 C C . PHE A 1 142 ? 2.036 -8.994 -15.224 1.00 90.56 142 PHE A C 1
ATOM 1111 O O . PHE A 1 142 ? 1.125 -8.327 -15.709 1.00 90.56 142 PHE A O 1
ATOM 1118 N N . TYR A 1 143 ? 3.203 -8.450 -14.873 1.00 89.69 143 TYR A N 1
ATOM 1119 C CA . TYR A 1 143 ? 3.537 -7.045 -15.101 1.00 89.69 143 TYR A CA 1
ATOM 1120 C C . TYR A 1 143 ? 5.052 -6.824 -15.038 1.00 89.69 143 TYR A C 1
ATOM 1122 O O . TYR A 1 143 ? 5.779 -7.574 -14.388 1.00 89.69 143 TYR A O 1
ATOM 1130 N N . GLN A 1 144 ? 5.528 -5.751 -15.671 1.00 88.62 144 GLN A N 1
ATOM 1131 C CA . GLN A 1 144 ? 6.907 -5.284 -15.557 1.00 88.62 144 GLN A CA 1
ATOM 1132 C C . GLN A 1 144 ? 6.903 -3.781 -15.278 1.00 88.62 144 GLN A C 1
ATOM 1134 O O . GLN A 1 144 ? 6.407 -2.992 -16.077 1.00 88.62 144 GLN A O 1
ATOM 1139 N N . VAL A 1 145 ? 7.437 -3.391 -14.123 1.00 88.12 145 VAL A N 1
ATOM 1140 C CA . VAL A 1 145 ? 7.563 -1.990 -13.699 1.00 88.12 145 VAL A CA 1
ATOM 1141 C C . VAL A 1 145 ? 8.923 -1.779 -13.046 1.00 88.12 145 VAL A C 1
ATOM 1143 O O . VAL A 1 145 ? 9.463 -2.693 -12.420 1.00 88.12 145 VAL A O 1
ATOM 1146 N N . SER A 1 146 ? 9.478 -0.574 -13.169 1.00 91.44 146 SER A N 1
ATOM 1147 C CA . SER A 1 146 ? 10.735 -0.233 -12.501 1.00 91.44 146 SER A CA 1
ATOM 1148 C C . SER A 1 146 ? 10.565 -0.151 -10.979 1.00 91.44 146 SER A C 1
ATOM 1150 O O . SER A 1 146 ? 9.471 0.084 -10.458 1.00 91.44 146 SER A O 1
ATOM 1152 N N . ASP A 1 147 ? 11.670 -0.295 -10.246 1.00 91.50 147 ASP A N 1
ATOM 1153 C CA . ASP A 1 147 ? 11.679 -0.208 -8.778 1.00 91.50 147 ASP A CA 1
ATOM 1154 C C . ASP A 1 147 ? 11.214 1.154 -8.269 1.00 91.50 147 ASP A C 1
ATOM 1156 O O . ASP A 1 147 ? 10.523 1.244 -7.252 1.00 91.50 147 ASP A O 1
ATOM 1160 N N . HIS A 1 148 ? 11.537 2.214 -9.011 1.00 92.50 148 HIS A N 1
ATOM 1161 C CA . HIS A 1 148 ? 11.065 3.557 -8.711 1.00 92.50 148 HIS A CA 1
ATOM 1162 C C . HIS A 1 148 ? 9.536 3.641 -8.792 1.00 92.50 148 HIS A C 1
ATOM 1164 O O . HIS A 1 148 ? 8.895 4.091 -7.842 1.00 92.50 148 HIS A O 1
ATOM 1170 N N . MET A 1 149 ? 8.941 3.135 -9.878 1.00 93.44 149 MET A N 1
ATOM 1171 C CA . MET A 1 149 ? 7.486 3.138 -10.056 1.00 93.44 149 MET A CA 1
ATOM 1172 C C . MET A 1 149 ? 6.777 2.314 -8.982 1.00 93.44 149 MET A C 1
ATOM 1174 O O . MET A 1 149 ? 5.786 2.766 -8.409 1.00 93.44 149 MET A O 1
ATOM 1178 N N . PHE A 1 150 ? 7.315 1.137 -8.656 1.00 94.62 150 PHE A N 1
ATOM 1179 C CA . PHE A 1 150 ? 6.757 0.291 -7.604 1.00 94.62 150 PHE A CA 1
ATOM 1180 C C . PHE A 1 150 ? 6.845 0.951 -6.220 1.00 94.62 150 PHE A C 1
ATOM 1182 O O . PHE A 1 150 ? 5.906 0.876 -5.429 1.00 94.62 150 PHE A O 1
ATOM 1189 N N . THR A 1 151 ? 7.942 1.656 -5.932 1.00 95.50 151 THR A N 1
ATOM 1190 C CA . THR A 1 151 ? 8.106 2.419 -4.684 1.00 95.50 151 THR A CA 1
ATOM 1191 C C . THR A 1 151 ? 7.051 3.516 -4.563 1.00 95.50 151 THR A C 1
ATOM 1193 O O . THR A 1 151 ? 6.410 3.650 -3.521 1.00 95.50 151 THR A O 1
ATOM 1196 N N . GLN A 1 152 ? 6.816 4.265 -5.640 1.00 96.75 152 GLN A N 1
ATOM 1197 C CA . GLN A 1 152 ? 5.817 5.331 -5.659 1.00 96.75 152 GLN A CA 1
ATOM 1198 C C . GLN A 1 152 ? 4.386 4.789 -5.535 1.00 96.75 152 GLN A C 1
ATOM 1200 O O . GLN A 1 152 ? 3.567 5.357 -4.811 1.00 96.75 152 GLN A O 1
ATOM 1205 N N . TYR A 1 153 ? 4.093 3.664 -6.193 1.00 97.25 153 TYR A N 1
ATOM 1206 C CA . TYR A 1 153 ? 2.824 2.954 -6.050 1.00 97.25 153 TYR A CA 1
ATOM 1207 C C . TYR A 1 153 ? 2.583 2.521 -4.597 1.00 97.25 153 TYR A C 1
ATOM 1209 O O . TYR A 1 153 ? 1.532 2.817 -4.025 1.00 97.25 153 TYR A O 1
ATOM 1217 N N . ASN A 1 154 ? 3.589 1.905 -3.963 1.00 97.31 154 ASN A N 1
ATOM 1218 C CA . ASN A 1 154 ? 3.520 1.509 -2.557 1.00 97.31 154 ASN A CA 1
ATOM 1219 C C . ASN A 1 154 ? 3.338 2.707 -1.621 1.00 97.31 154 ASN A C 1
ATOM 1221 O O . ASN A 1 154 ? 2.665 2.5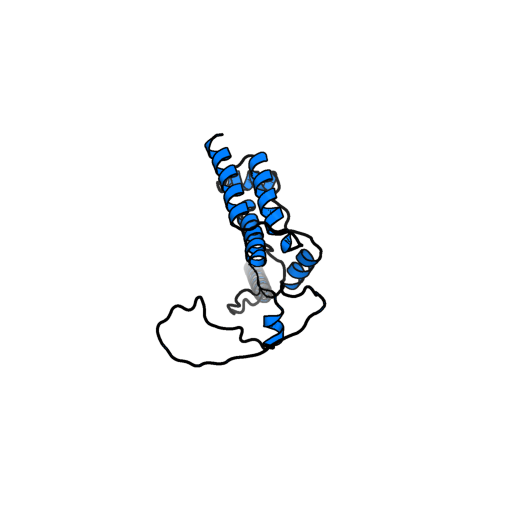73 -0.606 1.00 97.31 154 ASN A O 1
ATOM 1225 N N . ALA A 1 155 ? 3.898 3.877 -1.937 1.00 98.06 155 ALA A N 1
ATOM 1226 C CA . ALA A 1 155 ? 3.669 5.080 -1.140 1.00 98.06 155 ALA A CA 1
ATOM 1227 C C . ALA A 1 155 ? 2.185 5.494 -1.151 1.00 98.06 155 ALA A C 1
ATOM 1229 O O . ALA A 1 155 ? 1.630 5.800 -0.101 1.00 98.06 155 ALA A O 1
ATOM 1230 N N . ILE A 1 156 ? 1.515 5.440 -2.310 1.00 98.44 156 ILE A N 1
ATOM 1231 C CA . ILE A 1 156 ? 0.072 5.727 -2.413 1.00 98.44 156 ILE A CA 1
ATOM 1232 C C . ILE A 1 156 ? -0.738 4.700 -1.617 1.00 98.44 156 ILE A C 1
ATOM 1234 O O . ILE A 1 156 ? -1.586 5.079 -0.809 1.00 98.44 156 ILE A O 1
ATOM 1238 N N . MET A 1 157 ? -0.449 3.411 -1.814 1.00 98.38 157 MET A N 1
ATOM 1239 C CA . MET A 1 157 ? -1.068 2.308 -1.074 1.00 98.38 157 MET A CA 1
ATOM 1240 C C . MET A 1 157 ? -0.910 2.491 0.444 1.00 98.38 157 MET A C 1
ATOM 1242 O O . MET A 1 157 ? -1.881 2.362 1.191 1.00 98.38 157 MET A O 1
ATOM 1246 N N . ASN A 1 158 ? 0.295 2.861 0.892 1.00 97.75 158 ASN A N 1
ATOM 1247 C CA . ASN A 1 158 ? 0.604 3.063 2.302 1.00 97.75 158 ASN A CA 1
ATOM 1248 C C . ASN A 1 158 ? -0.181 4.202 2.942 1.00 97.75 158 ASN A C 1
ATOM 1250 O O . ASN A 1 158 ? -0.642 4.065 4.076 1.00 97.75 158 ASN A O 1
ATOM 1254 N N . ASP A 1 159 ? -0.411 5.281 2.204 1.00 98.19 159 ASP A N 1
ATOM 1255 C CA . ASP A 1 159 ? -1.238 6.377 2.696 1.00 98.19 159 ASP A CA 1
ATOM 1256 C C . ASP A 1 159 ? -2.711 5.952 2.820 1.00 98.19 159 ASP A C 1
ATOM 1258 O O . ASP A 1 159 ? -3.373 6.298 3.803 1.00 98.19 159 ASP A O 1
ATOM 1262 N N . CYS A 1 160 ? -3.213 5.146 1.874 1.00 98.00 160 CYS A N 1
ATOM 1263 C CA . CYS A 1 160 ? -4.603 4.679 1.845 1.00 98.00 160 CYS A CA 1
ATOM 1264 C C . CYS A 1 160 ? -4.977 3.851 3.082 1.00 98.00 160 CYS A C 1
ATOM 1266 O O . CYS A 1 160 ? -6.055 4.032 3.644 1.00 98.00 160 CYS A O 1
ATOM 1268 N N . TRP A 1 161 ? -4.085 2.985 3.567 1.00 95.88 161 TRP A N 1
ATOM 1269 C CA . TRP A 1 161 ? -4.354 2.136 4.733 1.00 95.88 161 TRP A CA 1
ATOM 1270 C C . TRP A 1 161 ? -3.698 2.627 6.033 1.00 95.88 161 TRP A C 1
ATOM 1272 O O . TRP A 1 161 ? -3.456 1.844 6.958 1.00 95.88 161 TRP A O 1
ATOM 1282 N N . THR A 1 162 ? -3.410 3.926 6.141 1.00 94.50 162 THR A N 1
ATOM 1283 C CA . THR A 1 162 ? -2.887 4.537 7.376 1.00 94.50 162 THR A CA 1
ATOM 1284 C C . THR A 1 162 ? -3.801 4.246 8.574 1.00 94.50 162 THR A C 1
ATOM 1286 O O . THR A 1 162 ? -5.029 4.179 8.440 1.00 94.50 162 THR A O 1
ATOM 1289 N N . GLN A 1 163 ? -3.213 4.042 9.761 1.00 92.00 163 GLN A N 1
ATOM 1290 C CA . GLN A 1 163 ? -3.964 3.690 10.974 1.00 92.00 163 GLN A CA 1
ATOM 1291 C C . GLN A 1 163 ? -5.013 4.747 11.318 1.00 92.00 163 GLN A C 1
ATOM 1293 O O . GLN A 1 163 ? -6.171 4.411 11.553 1.00 92.00 163 GLN A O 1
ATOM 1298 N N . THR A 1 164 ? -4.614 6.016 11.295 1.00 91.31 164 THR A N 1
ATOM 1299 C CA . THR A 1 164 ? -5.489 7.153 11.570 1.00 91.31 164 THR A CA 1
ATOM 1300 C C . THR A 1 164 ? -6.392 7.427 10.361 1.00 91.31 164 THR A C 1
ATOM 1302 O O . THR A 1 164 ? -5.880 7.827 9.313 1.00 91.31 164 THR A O 1
ATOM 1305 N N . PRO A 1 165 ? -7.727 7.286 10.470 1.00 91.62 165 PRO A N 1
ATOM 1306 C CA . PRO A 1 165 ? -8.622 7.439 9.322 1.00 91.62 165 PRO A CA 1
ATOM 1307 C C . PRO A 1 165 ? -8.596 8.838 8.690 1.00 91.62 165 PRO A C 1
ATOM 1309 O O . PRO A 1 165 ? -8.666 8.966 7.473 1.00 91.62 165 PRO A O 1
ATOM 1312 N N . SER A 1 166 ? -8.414 9.888 9.497 1.00 90.56 166 SER A N 1
ATOM 1313 C CA . SER A 1 166 ? -8.318 11.278 9.024 1.00 90.56 166 SER A CA 1
ATOM 1314 C C . SER A 1 166 ? -7.013 11.615 8.296 1.00 90.56 166 SER A C 1
ATOM 1316 O O . SER A 1 166 ? -6.932 12.665 7.667 1.00 90.56 166 SER A O 1
ATOM 1318 N N . GLN A 1 167 ? -5.993 10.755 8.381 1.00 95.00 167 GLN A N 1
ATOM 1319 C CA . GLN A 1 167 ? -4.734 10.916 7.644 1.00 95.00 167 GLN A CA 1
ATOM 1320 C C . GLN A 1 167 ? -4.786 10.265 6.260 1.00 95.00 167 GLN A C 1
ATOM 1322 O O . GLN A 1 167 ? -3.895 10.492 5.444 1.00 95.00 167 GLN A O 1
ATOM 1327 N N . ARG A 1 168 ? -5.815 9.455 5.987 1.00 97.19 168 ARG A N 1
ATOM 1328 C CA . ARG A 1 168 ? -5.981 8.807 4.688 1.00 97.19 168 ARG A CA 1
ATOM 1329 C C . ARG A 1 168 ? -6.359 9.862 3.639 1.00 97.19 168 ARG A C 1
ATOM 1331 O O . ARG A 1 168 ? -7.198 10.722 3.921 1.00 97.19 168 ARG A O 1
ATOM 1338 N N . PRO A 1 169 ? -5.769 9.818 2.434 1.00 98.00 169 PRO A N 1
ATOM 1339 C CA . PRO A 1 169 ? -6.129 10.732 1.358 1.00 98.00 169 PRO A CA 1
ATOM 1340 C C . PRO A 1 169 ? -7.559 10.464 0.877 1.00 98.00 169 PRO A C 1
ATOM 1342 O O . PRO A 1 169 ? -8.075 9.359 1.008 1.00 98.00 169 PRO A O 1
ATOM 1345 N N . ASN A 1 170 ? -8.203 11.460 0.274 1.00 97.00 170 ASN A N 1
ATOM 1346 C CA . ASN A 1 170 ? -9.460 11.226 -0.436 1.00 97.00 170 ASN A CA 1
ATOM 1347 C C . ASN A 1 170 ? -9.192 10.634 -1.835 1.00 97.00 170 ASN A C 1
ATOM 1349 O O . ASN A 1 170 ? -8.077 10.706 -2.359 1.00 97.00 170 ASN A O 1
ATOM 1353 N N . PHE A 1 171 ? -10.232 10.090 -2.470 1.00 97.94 171 PHE A N 1
ATOM 1354 C CA . PHE A 1 171 ? -10.109 9.480 -3.797 1.00 97.94 171 PHE A CA 1
ATOM 1355 C C . PHE A 1 171 ? -9.652 10.443 -4.898 1.00 97.94 171 PHE A C 1
ATOM 1357 O O . PHE A 1 171 ? -8.988 9.993 -5.827 1.00 97.94 171 PHE A O 1
ATOM 1364 N N . VAL A 1 172 ? -9.931 11.748 -4.788 1.00 98.00 172 VAL A N 1
ATOM 1365 C CA . VAL A 1 172 ? -9.434 12.747 -5.753 1.00 98.00 172 VAL A CA 1
ATOM 1366 C C . VAL A 1 172 ? -7.907 12.789 -5.709 1.00 98.00 172 VAL A C 1
ATOM 1368 O O . VAL A 1 172 ? -7.253 12.595 -6.729 1.00 98.00 172 VAL A O 1
ATOM 1371 N N . THR A 1 173 ? -7.324 12.920 -4.516 1.00 98.25 173 THR A N 1
ATOM 1372 C CA . THR A 1 173 ? -5.867 12.911 -4.327 1.00 98.25 173 THR A CA 1
ATOM 1373 C C . THR A 1 173 ? -5.235 11.586 -4.761 1.00 98.25 173 THR A C 1
ATOM 1375 O O . THR A 1 173 ? -4.150 11.579 -5.343 1.00 98.25 173 THR A O 1
ATOM 1378 N N . ILE A 1 174 ? -5.891 10.455 -4.492 1.00 98.50 174 ILE A N 1
ATOM 1379 C CA . ILE A 1 174 ? -5.411 9.132 -4.919 1.00 98.50 174 ILE A CA 1
ATOM 1380 C C . ILE A 1 174 ? -5.377 9.044 -6.450 1.00 98.50 174 ILE A C 1
ATOM 1382 O O . ILE A 1 174 ? -4.346 8.677 -7.014 1.00 98.50 174 ILE A O 1
ATOM 1386 N N . ALA A 1 175 ? -6.469 9.420 -7.121 1.00 98.31 175 ALA A N 1
ATOM 1387 C CA . ALA A 1 175 ? -6.577 9.386 -8.576 1.00 98.31 175 ALA A CA 1
ATOM 1388 C C . ALA A 1 175 ? -5.525 10.280 -9.247 1.00 98.31 175 ALA A C 1
ATOM 1390 O O . ALA A 1 175 ? -4.830 9.824 -10.151 1.00 98.31 175 ALA A O 1
ATOM 1391 N N . GLU A 1 176 ? -5.329 11.506 -8.753 1.00 98.38 176 GLU A N 1
ATOM 1392 C CA . GLU A 1 176 ? -4.294 12.421 -9.254 1.00 98.38 176 GLU A CA 1
ATOM 1393 C C . GLU A 1 176 ? -2.881 11.832 -9.128 1.00 98.38 176 GLU A C 1
ATOM 1395 O O . GLU A 1 176 ? -2.055 11.967 -10.033 1.00 98.38 176 GLU A O 1
ATOM 1400 N N . ARG A 1 177 ? -2.577 11.170 -8.005 1.00 98.19 177 ARG A N 1
ATOM 1401 C CA . ARG A 1 177 ? -1.267 10.539 -7.785 1.00 98.19 177 ARG A CA 1
ATOM 1402 C C . ARG A 1 177 ? -1.058 9.338 -8.701 1.00 98.19 177 ARG A C 1
ATOM 1404 O O . ARG A 1 177 ? 0.024 9.200 -9.264 1.00 98.19 177 ARG A O 1
ATOM 1411 N N . LEU A 1 178 ? -2.078 8.499 -8.878 1.00 97.38 178 LEU A N 1
ATOM 1412 C CA . LEU A 1 178 ? -2.024 7.362 -9.799 1.00 97.38 178 LEU A CA 1
ATOM 1413 C C . LEU A 1 178 ? -1.894 7.819 -11.256 1.00 97.38 178 LEU A C 1
ATOM 1415 O O . LEU A 1 178 ? -1.092 7.257 -11.995 1.00 97.38 178 LEU A O 1
ATOM 1419 N N . GLN A 1 179 ? -2.604 8.875 -11.656 1.00 97.06 179 GLN A N 1
ATOM 1420 C CA . GLN A 1 179 ? -2.497 9.448 -12.996 1.00 97.06 179 GLN A CA 1
ATOM 1421 C C . GLN A 1 179 ? -1.079 9.952 -13.287 1.00 97.06 179 GLN A C 1
ATOM 1423 O O . GLN A 1 179 ? -0.518 9.621 -14.329 1.00 97.06 179 GLN A O 1
ATOM 1428 N N . LYS A 1 180 ? -0.453 10.661 -12.340 1.00 96.00 180 LYS A N 1
ATOM 1429 C CA . LYS A 1 180 ? 0.950 11.091 -12.469 1.00 96.00 180 LYS A CA 1
ATOM 1430 C C . LYS A 1 180 ? 1.908 9.914 -12.644 1.00 96.00 180 LYS A C 1
ATOM 1432 O O . LYS A 1 180 ? 2.861 10.014 -13.411 1.00 96.00 180 LYS A O 1
ATOM 1437 N N . LEU A 1 181 ? 1.667 8.797 -11.954 1.00 94.56 181 LEU A N 1
ATOM 1438 C CA . LEU A 1 181 ? 2.463 7.584 -12.153 1.00 94.56 181 LEU A CA 1
ATOM 1439 C C . LEU A 1 181 ? 2.258 6.982 -13.541 1.00 94.56 181 LEU A C 1
ATOM 1441 O O . LEU A 1 181 ? 3.230 6.592 -14.182 1.00 94.56 181 LEU A O 1
ATOM 1445 N N . LEU A 1 182 ? 1.023 6.946 -14.036 1.00 92.69 182 LEU A N 1
ATOM 1446 C CA . LEU A 1 182 ? 0.748 6.477 -15.392 1.00 92.69 182 LEU A CA 1
ATOM 1447 C C . LEU A 1 182 ? 1.446 7.349 -16.440 1.00 92.69 182 LEU A C 1
ATOM 1449 O O . LEU A 1 182 ? 2.042 6.813 -17.368 1.00 92.69 182 LEU A O 1
ATOM 1453 N N . GLU A 1 183 ? 1.432 8.671 -16.287 1.00 93.31 183 GLU A N 1
ATOM 1454 C CA . GLU A 1 183 ? 2.134 9.590 -17.192 1.00 93.31 183 GLU A CA 1
ATOM 1455 C C . GLU A 1 183 ? 3.646 9.331 -17.213 1.00 93.31 183 GLU A C 1
ATOM 1457 O O . GLU A 1 183 ? 4.258 9.346 -18.277 1.00 93.31 183 GLU A O 1
ATOM 1462 N N . GLN A 1 184 ? 4.256 9.028 -16.064 1.00 89.12 184 GLN A N 1
ATOM 1463 C CA . GLN A 1 184 ? 5.676 8.668 -15.997 1.00 89.12 184 GLN A CA 1
ATOM 1464 C C . GLN A 1 184 ? 5.990 7.368 -16.741 1.00 89.12 184 GLN A C 1
ATOM 1466 O O . GLN A 1 184 ? 7.039 7.283 -17.365 1.00 89.12 184 GLN A O 1
ATOM 1471 N N . ILE A 1 185 ? 5.084 6.386 -16.714 1.00 86.12 185 ILE A N 1
ATOM 1472 C CA . ILE A 1 185 ? 5.247 5.130 -17.462 1.00 86.12 185 ILE A CA 1
ATOM 1473 C C . ILE A 1 185 ? 5.169 5.379 -18.969 1.00 86.12 185 ILE A C 1
ATOM 1475 O O . ILE A 1 185 ? 5.956 4.813 -19.713 1.00 86.12 185 ILE A O 1
ATOM 1479 N N . HIS A 1 186 ? 4.236 6.219 -19.425 1.00 82.56 186 HIS A N 1
ATOM 1480 C CA . HIS A 1 186 ? 4.075 6.502 -20.856 1.00 82.56 186 HIS A CA 1
ATOM 1481 C C . HIS A 1 186 ? 5.205 7.365 -21.434 1.00 82.56 186 HIS A C 1
ATOM 1483 O O . HIS A 1 186 ? 5.442 7.324 -22.638 1.00 82.56 186 HIS A O 1
ATOM 1489 N N . ASN A 1 187 ? 5.866 8.164 -20.593 1.00 76.62 187 ASN A N 1
ATOM 1490 C CA . ASN A 1 187 ? 6.949 9.064 -20.990 1.00 76.62 187 ASN A CA 1
ATOM 1491 C C . ASN A 1 187 ? 8.358 8.459 -20.806 1.00 76.62 187 ASN A C 1
ATOM 1493 O O . ASN A 1 187 ? 9.337 9.152 -21.090 1.00 76.62 187 ASN A O 1
ATOM 1497 N N . ALA A 1 188 ? 8.462 7.230 -20.289 1.00 60.56 188 ALA A N 1
ATOM 1498 C CA . ALA A 1 188 ? 9.714 6.494 -20.087 1.00 60.56 188 ALA A CA 1
ATOM 1499 C C . ALA A 1 188 ? 10.014 5.562 -21.269 1.00 60.56 188 ALA A C 1
ATOM 1501 O O . ALA A 1 188 ? 11.215 5.418 -21.589 1.00 60.56 188 ALA A O 1
#

Foldseek 3Di:
DVVVVVVVVVVVVVVVVVVVVVPDDPPDDDPDDDPQPDQPQDDDDDDDDDDDDDDDDDDDDDDDPPPDDDDPDPDDPVSVVSSPDDCLVVLQVVLQVLQCLQQVDHRQPPDDNVRVNVCLVVQHDDDGDDPVSQVVCVVVVNDDDDPVLSVLSNVLSCLSNGSDSVSRDGPVVSVVSVVVSVVVVVVD

Secondary structure (DSSP, 8-state):
-HHHHHHHHHHHHHHHHHHHHTTS-----------TTGGG------------------------TTS-----S---HHHHTTS---HHHHHHHHHHHHHHHHHTS-TTTT--HHHHHHHHHTT--PPPPPHHHHHHHHHTTS----HHHHHHHHHHHHHHT-SSGGGSPPHHHHHHHHHHHHHHHHT-

pLDDT: mean 71.43, std 26.71, range [25.2, 98.5]

Radius of gyration: 26.32 Å; chains: 1; bounding box: 57×84×46 Å